Protein AF-A0A1H9I2N7-F1 (afdb_monomer_lite)

pLDDT: mean 90.85, std 15.6, range [34.69, 98.81]

Sequence (301 aa):
MKKRNSEHEVSGSRAISDMHWWQLPWDSHNVVYQESTREQERREWVTRQEAFKDAGEAYEAALAAAKSDSEKKDLQHAFSEYRTAHRQEDIRRGKRLPGTHVAMHQIMWARWLEVAVEHELLAREAFPELLAKAKSDAILREFRASLVAVTSSAYTVEAFFGDIKYLLPAPTTKPNKRHLMLSSAFKLAFGMSDSEHSRLQHDLAWLFELRDQAAHPYTESEPAQEHPAGFYTGAECCKFNAVTSGRAVDIALAVLKYADPPTSPANRWIERWTQERAAYHRQVVDALREKRLDKPLVLSS

Organism: NCBI:txid65499

Foldseek 3Di:
DDDDDDDDDPPDDDDPPDPPPPDDPPPCPQDFDDDDPVRVVVLVVVVLVVVLVVVVVVLVVQCVVDPDPVSNVVSVVVNVVVVVVSVVVCCVVVVDPPDDDDDDDDQLLLVLLVLLLVLLLQLLVLLVVCLVPVDPVSLVSQLVSLLSNLLSLLVSLVSVCVLCVSVDPDDRGDDPDPLLNSLVSLCLFQVDDPVLSVVLSVLSVLSVVLNCCSVPPDPDFDAWDQALSGDTDGVSSNSRGSVNSVSSSVSSLSSVVCVQPGPDGNDVVSVVVSVVCNCCCVPRSVVSVVVDVVRDRDGDD

Structure (mmCIF, N/CA/C/O backbone):
data_AF-A0A1H9I2N7-F1
#
_entry.id   AF-A0A1H9I2N7-F1
#
loop_
_atom_site.group_PDB
_atom_site.id
_atom_site.type_symbol
_atom_site.label_atom_id
_atom_site.label_alt_id
_atom_site.label_comp_id
_atom_site.label_asym_id
_atom_site.label_entity_id
_atom_site.label_seq_id
_atom_site.pdbx_PDB_ins_code
_atom_site.Cartn_x
_atom_site.Cartn_y
_atom_site.Cartn_z
_atom_site.occupancy
_atom_site.B_iso_or_equiv
_atom_site.auth_seq_id
_atom_site.auth_comp_id
_atom_site.auth_asym_id
_atom_site.auth_atom_id
_atom_site.pdbx_PDB_model_num
ATOM 1 N N . MET A 1 1 ? 90.358 9.096 -23.146 1.00 51.25 1 MET A N 1
ATOM 2 C CA . MET A 1 1 ? 90.238 10.271 -22.251 1.00 51.25 1 MET A CA 1
ATOM 3 C C . MET A 1 1 ? 89.035 11.092 -22.717 1.00 51.25 1 MET A C 1
ATOM 5 O O . MET A 1 1 ? 88.910 11.277 -23.916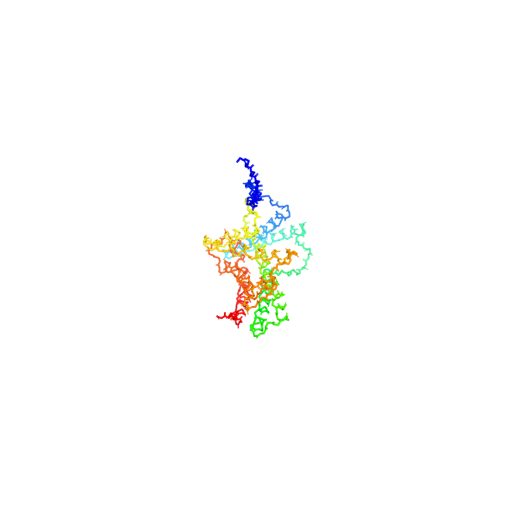 1.00 51.25 1 MET A O 1
ATOM 9 N N . LYS A 1 2 ? 88.186 11.544 -21.779 1.00 49.47 2 LYS A N 1
ATOM 10 C CA . LYS A 1 2 ? 86.904 12.283 -21.924 1.00 49.47 2 LYS A CA 1
ATOM 11 C C . LYS A 1 2 ? 85.630 11.469 -22.225 1.00 49.47 2 LYS A C 1
ATOM 13 O O . LYS A 1 2 ? 85.227 11.261 -23.360 1.00 49.47 2 LYS A O 1
ATOM 18 N N . LYS A 1 3 ? 84.990 11.103 -21.107 1.00 53.56 3 LYS A N 1
ATOM 19 C CA . LYS A 1 3 ? 83.567 10.798 -20.906 1.00 53.56 3 LYS A CA 1
ATOM 20 C C . LYS A 1 3 ? 82.675 11.970 -21.355 1.00 53.56 3 LYS A C 1
ATOM 22 O O . LYS A 1 3 ? 83.011 13.115 -21.053 1.00 53.56 3 LYS A O 1
ATOM 27 N N . ARG A 1 4 ? 81.503 11.673 -21.926 1.00 51.34 4 ARG A N 1
ATOM 28 C CA . ARG A 1 4 ? 80.272 12.464 -21.751 1.00 51.34 4 ARG A CA 1
ATOM 29 C C . ARG A 1 4 ? 79.084 11.513 -21.629 1.00 51.34 4 ARG A C 1
ATOM 31 O O . ARG A 1 4 ? 78.678 10.901 -22.608 1.00 51.34 4 ARG A O 1
ATOM 38 N N . ASN A 1 5 ? 78.592 11.407 -20.399 1.00 47.66 5 ASN A N 1
ATOM 39 C CA . ASN A 1 5 ? 77.237 10.989 -20.077 1.00 47.66 5 ASN A CA 1
ATOM 40 C C . ASN A 1 5 ? 76.307 12.160 -20.412 1.00 47.66 5 ASN A C 1
ATOM 42 O O . ASN A 1 5 ? 76.614 13.294 -20.043 1.00 47.66 5 ASN A O 1
ATOM 46 N N . SER A 1 6 ? 75.182 11.888 -21.061 1.00 51.69 6 SER A N 1
ATOM 47 C CA . SER A 1 6 ? 74.009 12.756 -20.998 1.00 51.69 6 SER A CA 1
ATOM 48 C C . SER A 1 6 ? 72.825 11.890 -20.605 1.00 51.69 6 SER A C 1
ATOM 50 O O . SER A 1 6 ? 72.394 11.017 -21.356 1.00 51.69 6 SER A O 1
ATOM 52 N N . GLU A 1 7 ? 72.392 12.120 -19.376 1.00 45.12 7 GLU A N 1
ATOM 53 C CA . GLU A 1 7 ? 71.233 11.548 -18.718 1.00 45.12 7 GLU A CA 1
ATOM 54 C C . GLU A 1 7 ? 69.953 11.968 -19.459 1.00 45.12 7 GLU A C 1
ATOM 56 O O . GLU A 1 7 ? 69.742 13.141 -19.775 1.00 45.12 7 GLU A O 1
ATOM 61 N N . HIS A 1 8 ? 69.087 11.000 -19.743 1.00 46.00 8 HIS A N 1
ATOM 62 C CA . HIS A 1 8 ? 67.669 11.244 -19.970 1.00 46.00 8 HIS A CA 1
ATOM 63 C C . HIS A 1 8 ? 66.919 10.569 -18.830 1.00 46.00 8 HIS A C 1
ATOM 65 O O . HIS A 1 8 ? 66.650 9.369 -18.854 1.00 46.00 8 HIS A O 1
ATOM 71 N N . GLU A 1 9 ? 66.647 11.367 -17.799 1.00 45.12 9 GLU A N 1
ATOM 72 C CA . GLU A 1 9 ? 65.659 11.065 -16.775 1.00 45.12 9 GLU A CA 1
ATOM 73 C C . GLU A 1 9 ? 64.281 10.985 -17.435 1.00 45.12 9 GLU A C 1
ATOM 75 O O . GLU A 1 9 ? 63.724 11.975 -17.915 1.00 45.12 9 GLU A O 1
ATOM 80 N N . VAL A 1 10 ? 63.724 9.778 -17.458 1.00 46.84 10 VAL A N 1
ATOM 81 C CA . VAL A 1 10 ? 62.307 9.556 -17.724 1.00 46.84 10 VAL A CA 1
ATOM 82 C C . VAL A 1 10 ? 61.553 9.996 -16.472 1.00 46.84 10 VAL A C 1
ATOM 84 O O . VAL A 1 10 ? 61.528 9.299 -15.460 1.00 46.84 10 VAL A O 1
ATOM 87 N N . SER A 1 11 ? 60.991 11.202 -16.552 1.00 46.56 11 SER A N 1
ATOM 88 C CA . SER A 1 11 ? 60.075 11.781 -15.571 1.00 46.56 11 SER A CA 1
ATOM 89 C C . SER A 1 11 ? 58.950 10.801 -15.239 1.00 46.56 11 SER A C 1
ATOM 91 O O . SER A 1 11 ? 58.305 10.230 -16.121 1.00 46.56 11 SER A O 1
ATOM 93 N N . GLY A 1 12 ? 58.763 10.591 -13.938 1.00 41.62 12 GLY A N 1
ATOM 94 C CA . GLY A 1 12 ? 57.910 9.566 -13.372 1.00 41.62 12 GLY A CA 1
ATOM 95 C C . GLY A 1 12 ? 56.431 9.766 -13.683 1.00 41.62 12 GLY A C 1
ATOM 96 O O . GLY A 1 12 ? 55.844 10.816 -13.426 1.00 41.62 12 GLY A O 1
ATOM 97 N N . SER A 1 13 ? 55.821 8.680 -14.149 1.00 48.00 13 SER A N 1
ATOM 98 C CA . SER A 1 13 ? 54.387 8.435 -14.064 1.00 48.00 13 SER A CA 1
ATOM 99 C C . SER A 1 13 ? 53.978 8.430 -12.586 1.00 48.00 13 SER A C 1
ATOM 101 O O . SER A 1 13 ? 54.180 7.446 -11.873 1.00 48.00 13 SER A O 1
ATOM 103 N N . ARG A 1 14 ? 53.458 9.559 -12.091 1.00 40.94 14 ARG A N 1
ATOM 104 C CA . ARG A 1 14 ? 52.728 9.588 -10.821 1.00 40.94 14 ARG A CA 1
ATOM 105 C C . ARG A 1 14 ? 51.353 8.996 -11.076 1.00 40.94 14 ARG A C 1
ATOM 107 O O . ARG A 1 14 ? 50.501 9.624 -11.698 1.00 40.94 14 ARG A O 1
ATOM 114 N N . ALA A 1 15 ? 51.177 7.776 -10.586 1.00 43.09 15 ALA A N 1
ATOM 115 C CA . ALA A 1 15 ? 49.885 7.155 -10.394 1.00 43.09 15 ALA A CA 1
ATOM 116 C C . ALA A 1 15 ? 48.945 8.137 -9.678 1.00 43.09 15 ALA A C 1
ATOM 118 O O . ALA A 1 15 ? 49.208 8.557 -8.552 1.00 43.09 15 ALA A O 1
ATOM 119 N N . ILE A 1 16 ? 47.844 8.486 -10.338 1.00 41.28 16 ILE A N 1
ATOM 120 C CA . ILE A 1 16 ? 46.639 9.007 -9.694 1.00 41.28 16 ILE A CA 1
ATOM 121 C C . ILE A 1 16 ? 45.934 7.776 -9.106 1.00 41.28 16 ILE A C 1
ATOM 123 O O . ILE A 1 16 ? 44.951 7.277 -9.641 1.00 41.28 16 ILE A O 1
ATOM 127 N N . SER A 1 17 ? 46.535 7.210 -8.063 1.00 48.66 17 SER A N 1
ATOM 128 C CA . SER A 1 17 ? 45.898 6.268 -7.148 1.00 48.66 17 SER A CA 1
ATOM 129 C C . SER A 1 17 ? 45.767 7.006 -5.827 1.00 48.66 17 SER A C 1
ATOM 131 O O . SER A 1 17 ? 46.698 7.696 -5.421 1.00 48.66 17 SER A O 1
ATOM 133 N N . ASP A 1 18 ? 44.618 6.850 -5.183 1.00 44.44 18 ASP A N 1
ATOM 134 C CA . ASP A 1 18 ? 44.343 7.271 -3.804 1.00 44.44 18 ASP A CA 1
ATOM 135 C C . ASP A 1 18 ? 43.802 8.700 -3.648 1.00 44.44 18 ASP A C 1
ATOM 137 O O . ASP A 1 18 ? 44.277 9.519 -2.866 1.00 44.44 18 ASP A O 1
ATOM 141 N N . MET A 1 19 ? 42.696 8.974 -4.341 1.00 34.69 19 MET A N 1
ATOM 142 C CA . MET A 1 19 ? 41.728 9.997 -3.931 1.00 34.69 19 MET A CA 1
ATOM 143 C C . MET A 1 19 ? 40.538 9.314 -3.229 1.00 34.69 19 MET A C 1
ATOM 145 O O . MET A 1 19 ? 39.440 9.199 -3.769 1.00 34.69 19 MET A O 1
ATOM 149 N N . HIS A 1 20 ? 40.774 8.840 -1.999 1.00 40.06 20 HIS A N 1
ATOM 150 C CA . HIS A 1 20 ? 39.755 8.371 -1.048 1.00 40.06 20 HIS A CA 1
ATOM 151 C C . HIS A 1 20 ? 38.899 9.562 -0.547 1.00 40.06 20 HIS A C 1
ATOM 153 O O . HIS A 1 20 ? 39.077 10.043 0.566 1.00 40.06 20 HIS A O 1
ATOM 159 N N . TRP A 1 21 ? 37.961 10.065 -1.358 1.00 37.72 21 TRP A N 1
ATOM 160 C CA . TRP A 1 21 ? 37.087 11.202 -0.992 1.00 37.72 21 TRP A CA 1
ATOM 161 C C . TRP A 1 21 ? 35.717 10.832 -0.390 1.00 37.72 21 TRP A C 1
ATOM 163 O O . TRP A 1 21 ? 34.849 11.692 -0.300 1.00 37.72 21 TRP A O 1
ATOM 173 N N . TRP A 1 22 ? 35.494 9.598 0.081 1.00 37.38 22 TRP A N 1
ATOM 174 C CA . TRP A 1 22 ? 34.163 9.189 0.584 1.00 37.38 22 TRP A CA 1
ATOM 175 C C . TRP A 1 22 ? 34.140 8.442 1.924 1.00 37.38 22 TRP A C 1
ATOM 177 O O . TRP A 1 22 ? 33.232 7.658 2.182 1.00 37.38 22 TRP A O 1
ATOM 187 N N . GLN A 1 23 ? 35.084 8.712 2.825 1.00 38.59 23 GLN A N 1
ATOM 188 C CA . GLN A 1 23 ? 34.953 8.314 4.233 1.00 38.59 23 GLN A CA 1
ATOM 189 C C . GLN A 1 23 ? 34.956 9.551 5.129 1.00 38.59 23 GLN A C 1
ATOM 191 O O . GLN A 1 23 ? 35.871 9.779 5.913 1.00 38.59 23 GLN A O 1
ATOM 196 N N . LEU A 1 24 ? 33.901 10.362 5.015 1.00 38.12 24 LEU A N 1
ATOM 197 C CA . LEU A 1 24 ? 33.513 11.185 6.156 1.00 38.12 24 LEU A CA 1
ATOM 198 C C . LEU A 1 24 ? 33.068 10.222 7.270 1.00 38.12 24 LEU A C 1
ATOM 200 O O . LEU A 1 24 ? 32.256 9.331 6.991 1.00 38.12 24 LEU A O 1
ATOM 204 N N . PRO A 1 25 ? 33.588 10.352 8.502 1.00 42.19 25 PRO A N 1
ATOM 205 C CA . PRO A 1 25 ? 33.069 9.608 9.635 1.00 42.19 25 PRO A CA 1
ATOM 206 C C . PRO A 1 25 ? 31.636 10.088 9.855 1.00 42.19 25 PRO A C 1
ATOM 208 O O . PRO A 1 25 ? 31.390 11.187 10.348 1.00 42.19 25 PRO A O 1
ATOM 211 N N . TRP A 1 26 ? 30.672 9.284 9.415 1.00 45.47 26 TRP A N 1
ATOM 212 C CA . TRP A 1 26 ? 29.285 9.442 9.816 1.00 45.47 26 TRP A CA 1
ATOM 213 C C . TRP A 1 26 ? 29.214 9.011 11.276 1.00 45.47 26 TRP A C 1
ATOM 215 O O . TRP A 1 26 ? 28.864 7.869 11.565 1.00 45.47 26 TRP A O 1
ATOM 225 N N . ASP A 1 27 ? 29.604 9.901 12.190 1.00 49.03 27 ASP A N 1
ATOM 226 C CA . ASP A 1 27 ? 29.299 9.746 13.605 1.00 49.03 27 ASP A CA 1
ATOM 227 C C . ASP A 1 27 ? 27.783 9.594 13.709 1.00 49.03 27 ASP A C 1
ATOM 229 O O . ASP A 1 27 ? 27.009 10.542 13.548 1.00 49.03 27 ASP A O 1
ATOM 233 N N . SER A 1 28 ? 27.342 8.352 13.899 1.00 55.50 28 SER A N 1
ATOM 234 C CA . SER A 1 28 ? 25.947 7.987 14.075 1.00 55.50 28 SER A CA 1
ATOM 235 C C . SER A 1 28 ? 25.515 8.413 15.472 1.00 55.50 28 SER A C 1
ATOM 237 O O . SER A 1 28 ? 25.262 7.588 16.350 1.00 55.50 28 SER A O 1
ATOM 239 N N . HIS A 1 29 ? 25.470 9.720 15.711 1.00 60.25 29 HIS A N 1
ATOM 240 C CA . HIS A 1 29 ? 24.741 10.257 16.839 1.00 60.25 29 HIS A CA 1
ATOM 241 C C . HIS A 1 29 ? 23.288 9.826 16.658 1.00 60.25 29 HIS A C 1
ATOM 243 O O . HIS A 1 29 ? 22.634 10.196 15.682 1.00 60.25 29 HIS A O 1
ATOM 249 N N . ASN A 1 30 ? 22.805 8.981 17.570 1.00 61.81 30 ASN A N 1
ATOM 250 C CA . ASN A 1 30 ? 21.404 8.594 17.657 1.00 61.81 30 ASN A CA 1
ATOM 251 C C . ASN A 1 30 ? 20.581 9.853 17.944 1.00 61.81 30 ASN A C 1
ATOM 253 O O . ASN A 1 30 ? 20.324 10.195 19.097 1.00 61.81 30 ASN A O 1
ATOM 257 N N . VAL A 1 31 ? 20.204 10.576 16.892 1.00 73.94 31 VAL A N 1
ATOM 258 C CA . VAL A 1 31 ? 19.287 11.703 16.999 1.00 73.94 31 VAL A CA 1
ATOM 259 C C . VAL A 1 31 ? 17.938 11.119 17.395 1.00 73.94 31 VAL A C 1
ATOM 261 O O . VAL A 1 31 ? 17.328 10.366 16.631 1.00 73.94 31 VAL A O 1
ATOM 264 N N . VAL A 1 32 ? 17.494 11.441 18.611 1.00 81.62 32 VAL A N 1
ATOM 265 C CA . VAL A 1 32 ? 16.151 11.104 19.089 1.00 81.62 32 VAL A CA 1
ATOM 266 C C . VAL A 1 32 ? 15.155 11.662 18.082 1.00 81.62 32 VAL A C 1
ATOM 268 O O . VAL A 1 32 ? 15.154 12.861 17.793 1.00 81.62 32 VAL A O 1
ATOM 271 N N . TYR A 1 33 ? 14.336 10.787 17.500 1.00 86.62 33 TYR A N 1
ATOM 272 C CA . TYR A 1 33 ? 13.368 11.227 16.511 1.00 86.62 33 TYR A CA 1
ATOM 273 C C . TYR A 1 33 ? 12.241 11.998 17.195 1.00 86.62 33 TYR A C 1
ATOM 275 O O . TYR A 1 33 ? 11.505 11.448 18.011 1.00 86.62 33 TYR A O 1
ATOM 283 N N . GLN A 1 34 ? 12.088 13.269 16.829 1.00 90.31 34 GLN A N 1
ATOM 284 C CA . GLN A 1 34 ? 10.947 14.080 17.228 1.00 90.31 34 GLN A CA 1
ATOM 285 C C . GLN A 1 34 ? 10.000 14.235 16.034 1.00 90.31 34 GLN A C 1
ATOM 287 O O . GLN A 1 34 ? 10.364 14.795 14.995 1.00 90.31 34 GLN A O 1
ATOM 292 N N . GLU A 1 35 ? 8.775 13.721 16.165 1.00 92.38 35 GLU A N 1
ATOM 293 C CA . GLU A 1 35 ? 7.723 13.934 15.169 1.00 92.38 35 GLU A CA 1
ATOM 294 C C . GLU A 1 35 ? 7.425 15.432 15.036 1.00 92.38 35 GLU A C 1
ATOM 296 O O . GLU A 1 35 ? 7.341 16.147 16.034 1.00 92.38 35 GLU A O 1
ATOM 301 N N . SER A 1 36 ? 7.230 15.916 13.806 1.00 94.56 36 SER A N 1
ATOM 302 C CA . SER A 1 36 ? 6.745 17.286 13.592 1.00 94.56 36 SER A CA 1
ATOM 303 C C . SER A 1 36 ? 5.353 17.470 14.209 1.00 94.56 36 SER A C 1
ATOM 305 O O . SER A 1 36 ? 4.586 16.508 14.253 1.00 94.56 36 SER A O 1
ATOM 307 N N . THR A 1 37 ? 4.972 18.698 14.572 1.00 96.12 37 THR A N 1
ATOM 308 C CA . THR A 1 37 ? 3.633 19.019 15.111 1.00 96.12 37 THR A CA 1
ATOM 309 C C . THR A 1 37 ? 2.505 18.433 14.258 1.00 96.12 37 THR A C 1
ATOM 311 O O . THR A 1 37 ? 1.594 17.798 14.773 1.00 96.12 37 THR A O 1
ATOM 314 N N . ARG A 1 38 ? 2.612 18.533 12.927 1.00 95.50 38 ARG A N 1
ATOM 315 C CA . ARG A 1 38 ? 1.624 17.970 11.994 1.00 95.50 38 ARG A CA 1
ATOM 316 C C . ARG A 1 38 ? 1.514 16.443 12.075 1.00 95.50 38 ARG A C 1
ATOM 318 O O . ARG A 1 38 ? 0.437 15.891 11.872 1.00 95.50 38 ARG A O 1
ATOM 325 N N . GLU A 1 39 ? 2.625 15.748 12.300 1.00 95.19 39 GLU A N 1
ATOM 326 C CA . GLU A 1 39 ? 2.640 14.286 12.438 1.00 95.19 39 GLU A CA 1
ATOM 327 C C . GLU A 1 39 ? 2.066 13.858 13.794 1.00 95.19 39 GLU A C 1
ATOM 329 O O . GLU A 1 39 ? 1.269 12.922 13.828 1.00 95.19 39 GLU A O 1
ATOM 334 N N . GLN A 1 40 ? 2.365 14.603 14.864 1.00 95.88 40 GLN A N 1
ATOM 335 C CA . GLN A 1 40 ? 1.765 14.405 16.188 1.00 95.88 40 GLN A CA 1
ATOM 336 C C . GLN A 1 40 ? 0.241 14.582 16.133 1.00 95.88 40 GLN A C 1
ATOM 338 O O . GLN A 1 40 ? -0.497 13.687 16.533 1.00 95.88 40 GLN A O 1
ATOM 343 N N . GLU A 1 41 ? -0.251 15.666 15.523 1.00 95.69 41 GLU A N 1
ATOM 344 C CA . GLU A 1 41 ? -1.690 15.907 15.342 1.00 95.69 41 GLU A CA 1
ATOM 345 C C . GLU A 1 41 ? -2.390 14.790 14.553 1.00 95.69 41 GLU A C 1
ATOM 347 O O . GLU A 1 41 ? -3.535 14.428 14.839 1.00 95.69 41 GLU A O 1
ATOM 352 N N . ARG A 1 42 ? -1.727 14.243 13.525 1.00 96.25 42 ARG A N 1
ATOM 353 C CA . ARG A 1 42 ? -2.263 13.120 12.741 1.00 96.25 42 ARG A CA 1
ATOM 354 C C . ARG A 1 42 ? -2.311 11.837 13.561 1.00 96.25 42 ARG A C 1
ATOM 356 O O . ARG A 1 42 ? -3.307 11.124 13.483 1.00 96.25 42 ARG A O 1
ATOM 363 N N . ARG A 1 43 ? -1.276 11.562 14.354 1.00 96.75 43 ARG A N 1
ATOM 364 C CA . ARG A 1 43 ? -1.237 10.422 15.271 1.00 96.75 43 ARG A CA 1
ATOM 365 C C . ARG A 1 43 ? -2.332 10.523 16.322 1.00 96.75 43 ARG A C 1
ATOM 367 O O . ARG A 1 43 ? -3.097 9.583 16.474 1.00 96.75 43 ARG A O 1
ATOM 374 N N . GLU A 1 44 ? -2.457 11.667 16.988 1.00 96.75 44 GLU A N 1
ATOM 375 C CA . GLU A 1 44 ? -3.530 11.923 17.953 1.00 96.75 44 GLU A CA 1
ATOM 376 C C . GLU A 1 44 ? -4.911 11.711 17.334 1.00 96.75 44 GLU A C 1
ATOM 378 O O . GLU A 1 44 ? -5.791 11.110 17.951 1.00 96.75 44 GLU A O 1
ATOM 383 N N . TRP A 1 45 ? -5.099 12.182 16.099 1.00 96.69 45 TRP A N 1
ATOM 384 C CA . TRP A 1 45 ? -6.336 11.974 15.362 1.00 96.69 45 TRP A CA 1
ATOM 385 C C . TRP A 1 45 ? -6.622 10.490 15.112 1.00 96.69 45 TRP A C 1
ATOM 387 O O . TRP A 1 45 ? -7.723 10.036 15.415 1.00 96.69 45 TRP A O 1
ATOM 397 N N . VAL A 1 46 ? -5.651 9.734 14.597 1.00 96.94 46 VAL A N 1
ATOM 398 C CA . VAL A 1 46 ? -5.813 8.295 14.335 1.00 96.94 46 VAL A CA 1
ATOM 399 C C . VAL A 1 46 ? -6.060 7.528 15.633 1.00 96.94 46 VAL A C 1
ATOM 401 O O . VAL A 1 46 ? -7.032 6.786 15.710 1.00 96.94 46 VAL A O 1
ATOM 404 N N . THR A 1 47 ? -5.272 7.779 16.681 1.00 96.81 47 THR A N 1
ATOM 405 C CA . THR A 1 47 ? -5.462 7.191 18.016 1.00 96.81 47 THR A CA 1
ATOM 406 C C . THR A 1 47 ? -6.875 7.425 18.539 1.00 96.81 47 THR A C 1
ATOM 408 O O . THR A 1 47 ? -7.509 6.509 19.054 1.00 96.81 47 THR A O 1
ATOM 411 N N . ARG A 1 48 ? -7.399 8.646 18.390 1.00 97.06 48 ARG A N 1
ATOM 412 C CA . ARG A 1 48 ? -8.764 8.983 18.799 1.00 97.06 48 ARG A CA 1
ATOM 413 C C . ARG A 1 48 ? -9.813 8.202 18.001 1.00 97.06 48 ARG A C 1
ATOM 415 O O . ARG A 1 48 ? -10.762 7.710 18.602 1.00 97.06 48 ARG A O 1
ATOM 422 N N . GLN A 1 49 ? -9.653 8.086 16.681 1.00 97.25 49 GLN A N 1
ATOM 423 C CA . GLN A 1 49 ? -10.579 7.318 15.839 1.00 97.25 49 GLN A CA 1
ATOM 424 C C . GLN A 1 49 ? -10.563 5.831 16.192 1.00 97.25 49 GLN A C 1
ATOM 426 O O . GLN A 1 49 ? -11.621 5.224 16.328 1.00 97.25 49 GLN A O 1
ATOM 431 N N . GLU A 1 50 ? -9.383 5.251 16.397 1.00 97.38 50 GLU A N 1
ATOM 432 C CA . GLU A 1 50 ? -9.271 3.847 16.782 1.00 97.38 50 GLU A CA 1
ATOM 433 C C . GLU A 1 50 ? -9.824 3.601 18.191 1.00 97.38 50 GLU A C 1
ATOM 435 O O . GLU A 1 50 ? -10.571 2.646 18.380 1.00 97.38 50 GLU A O 1
ATOM 440 N N . ALA A 1 51 ? -9.597 4.511 19.146 1.00 96.75 51 ALA A N 1
ATOM 441 C CA . ALA A 1 51 ? -10.223 4.448 20.469 1.00 96.75 51 ALA A CA 1
ATOM 442 C C . ALA A 1 51 ? -11.760 4.536 20.404 1.00 96.75 51 ALA A C 1
ATOM 444 O O . ALA A 1 51 ? -12.457 3.878 21.176 1.00 96.75 51 ALA A O 1
ATOM 445 N N . PHE A 1 52 ? -12.305 5.323 19.473 1.00 97.81 52 PHE A N 1
ATOM 446 C CA . PHE A 1 52 ? -13.746 5.388 19.238 1.00 97.81 52 PHE A CA 1
ATOM 447 C C . PHE A 1 52 ? -14.298 4.070 18.672 1.00 97.81 52 PHE A C 1
ATOM 449 O O . PHE A 1 52 ? -15.350 3.612 19.120 1.00 97.81 52 PHE A O 1
ATOM 456 N N . LYS A 1 53 ? -13.583 3.428 17.737 1.00 97.56 53 LYS A N 1
ATOM 457 C CA . LYS A 1 53 ? -13.933 2.085 17.238 1.00 97.56 53 LYS A CA 1
ATOM 458 C C . LYS A 1 53 ? -13.872 1.040 18.353 1.00 97.56 53 LYS A C 1
ATOM 460 O O . LYS A 1 53 ? -14.815 0.274 18.513 1.00 97.56 53 LYS A O 1
ATOM 465 N N . ASP A 1 54 ? -12.822 1.084 19.173 1.00 97.31 54 ASP A N 1
ATOM 466 C CA . ASP A 1 54 ? -12.652 0.210 20.337 1.00 97.31 54 ASP A CA 1
ATOM 467 C C . ASP A 1 54 ? -13.846 0.318 21.307 1.00 97.31 54 ASP A C 1
ATOM 469 O O . ASP A 1 54 ? -14.352 -0.687 21.806 1.00 97.31 54 ASP A O 1
ATOM 473 N N . ALA A 1 55 ? -14.331 1.539 21.557 1.00 97.81 55 ALA A N 1
ATOM 474 C CA . ALA A 1 55 ? -15.519 1.773 22.377 1.00 97.81 55 ALA A CA 1
ATOM 475 C C . ALA A 1 55 ? -16.805 1.229 21.726 1.00 97.81 55 ALA A C 1
ATOM 477 O O . ALA A 1 55 ? -17.691 0.757 22.436 1.00 97.81 55 ALA A O 1
ATOM 478 N N . GLY A 1 56 ? -16.906 1.278 20.394 1.00 97.62 56 GLY A N 1
ATOM 479 C CA . GLY A 1 56 ? -18.012 0.686 19.640 1.00 97.62 56 GLY A CA 1
ATOM 480 C C . GLY A 1 56 ? -18.066 -0.834 19.764 1.00 97.62 56 GLY A C 1
ATOM 481 O O . GLY A 1 56 ? -19.114 -1.376 20.101 1.00 97.62 56 GLY A O 1
ATOM 482 N N . GLU A 1 57 ? -16.933 -1.510 19.591 1.00 96.62 57 GLU A N 1
ATOM 483 C CA . GLU A 1 57 ? -16.830 -2.965 19.766 1.00 96.62 57 GLU A CA 1
ATOM 484 C C . GLU A 1 57 ? -17.156 -3.389 21.205 1.00 96.62 57 GLU A C 1
ATOM 486 O O . GLU A 1 57 ? -17.896 -4.347 21.429 1.00 96.62 57 GLU A O 1
ATOM 491 N N . ALA A 1 58 ? -16.662 -2.642 22.199 1.00 97.31 58 ALA A N 1
ATOM 492 C CA . ALA A 1 58 ? -16.987 -2.887 23.603 1.00 97.31 58 ALA A CA 1
ATOM 493 C C . ALA A 1 58 ? -18.488 -2.712 23.887 1.00 97.31 58 ALA A C 1
ATOM 495 O O . ALA A 1 58 ? -19.078 -3.508 24.620 1.00 97.31 58 ALA A O 1
ATOM 496 N N . TYR A 1 59 ? -19.115 -1.696 23.287 1.00 98.19 59 TYR A N 1
ATOM 497 C CA . TYR A 1 59 ? -20.558 -1.488 23.361 1.00 98.19 59 TYR A CA 1
ATOM 498 C C . TYR A 1 59 ? -21.337 -2.649 22.725 1.00 98.19 59 TYR A C 1
ATOM 500 O O . TYR A 1 59 ? -22.281 -3.142 23.338 1.00 98.19 59 TYR A O 1
ATOM 508 N N . GLU A 1 60 ? -20.943 -3.121 21.541 1.00 98.19 60 GLU A N 1
ATOM 509 C CA . GLU A 1 60 ? -21.596 -4.253 20.870 1.00 98.19 60 GLU A CA 1
ATOM 510 C C . GLU A 1 60 ? -21.494 -5.541 21.695 1.00 98.19 60 GLU A C 1
ATOM 512 O O . GLU A 1 60 ? -22.494 -6.239 21.882 1.00 98.19 60 GLU A O 1
ATOM 517 N N . ALA A 1 61 ? -20.318 -5.815 22.265 1.00 97.88 61 ALA A N 1
ATOM 518 C CA . ALA A 1 61 ? -20.112 -6.950 23.158 1.00 97.88 61 ALA A CA 1
ATOM 519 C C . ALA A 1 61 ? -20.979 -6.851 24.427 1.00 97.88 61 ALA A C 1
ATOM 521 O O . ALA A 1 61 ? -21.623 -7.827 24.817 1.00 97.88 61 ALA A O 1
ATOM 522 N N . ALA A 1 62 ? -21.048 -5.669 25.051 1.00 98.12 62 ALA A N 1
ATOM 523 C CA . ALA A 1 62 ? -21.894 -5.433 26.219 1.00 98.12 62 ALA A CA 1
ATOM 524 C C . ALA A 1 62 ? -23.386 -5.585 25.886 1.00 98.12 62 ALA A C 1
ATOM 526 O O . ALA A 1 62 ? -24.130 -6.213 26.637 1.00 98.12 62 ALA A O 1
ATOM 527 N N . LEU A 1 63 ? -23.824 -5.072 24.733 1.00 98.31 63 LEU A N 1
ATOM 528 C CA . LEU A 1 63 ? -25.208 -5.175 24.275 1.00 98.31 63 LEU A CA 1
ATOM 529 C C . LEU A 1 63 ? -25.617 -6.633 24.018 1.00 98.31 63 LEU A C 1
ATOM 531 O O . LEU A 1 63 ? -26.744 -7.017 24.334 1.00 98.31 63 LEU A O 1
ATOM 535 N N . ALA A 1 64 ? -24.706 -7.443 23.470 1.00 98.25 64 ALA A N 1
ATOM 536 C CA . ALA A 1 64 ? -24.911 -8.875 23.274 1.00 98.25 64 ALA A CA 1
ATOM 537 C C . ALA A 1 64 ? -24.972 -9.651 24.603 1.00 98.25 64 ALA A C 1
ATOM 539 O O . ALA A 1 64 ? -25.715 -10.626 24.707 1.00 98.25 64 ALA A O 1
ATOM 540 N N . ALA A 1 65 ? -24.224 -9.212 25.621 1.00 98.19 65 ALA A N 1
ATOM 541 C CA . ALA A 1 65 ? -24.200 -9.823 26.951 1.00 98.19 65 ALA A CA 1
ATOM 542 C C . ALA A 1 65 ? -25.359 -9.382 27.871 1.00 98.19 65 ALA A C 1
ATOM 544 O O . ALA A 1 65 ? -25.619 -10.042 28.882 1.00 98.19 65 ALA A O 1
ATOM 545 N N . ALA A 1 66 ? -26.047 -8.287 27.536 1.00 98.31 66 ALA A N 1
ATOM 546 C CA . ALA A 1 66 ? -27.104 -7.702 28.354 1.00 98.31 66 ALA A CA 1
ATOM 547 C C . ALA A 1 66 ? -28.302 -8.650 28.530 1.00 98.31 66 ALA A C 1
ATOM 549 O O . ALA A 1 66 ? -28.864 -9.179 27.564 1.00 98.31 66 ALA A O 1
ATOM 550 N N . LYS A 1 67 ? -28.737 -8.824 29.781 1.00 98.38 67 LYS A N 1
ATOM 551 C CA . LYS A 1 67 ? -29.769 -9.801 30.176 1.00 98.38 67 LYS A CA 1
ATOM 552 C C . LYS A 1 67 ? -31.174 -9.212 30.236 1.00 98.38 67 LYS A C 1
ATOM 554 O O . LYS A 1 67 ? -32.139 -9.959 30.383 1.00 98.38 67 LYS A O 1
ATOM 559 N N . SER A 1 68 ? -31.298 -7.890 30.155 1.00 98.31 68 SER A N 1
ATOM 560 C CA . SER A 1 68 ? -32.579 -7.194 30.272 1.00 98.31 68 SER A CA 1
ATOM 561 C C . SER A 1 68 ? -32.721 -6.061 29.262 1.00 98.31 68 SER A C 1
ATOM 563 O O . SER A 1 68 ? -31.737 -5.481 28.802 1.00 98.31 68 SER A O 1
ATOM 565 N N . ASP A 1 69 ? -33.965 -5.703 28.950 1.00 98.25 69 ASP A N 1
ATOM 566 C CA . ASP A 1 69 ? -34.254 -4.566 28.074 1.00 98.25 69 ASP A CA 1
ATOM 567 C C . ASP A 1 69 ? -33.876 -3.224 28.711 1.00 98.25 69 ASP A C 1
ATOM 569 O O . ASP A 1 69 ? -33.527 -2.290 27.993 1.00 98.25 69 ASP A O 1
ATOM 573 N N . SER A 1 70 ? -33.925 -3.120 30.045 1.00 98.19 70 SER A N 1
ATOM 574 C CA . SER A 1 70 ? -33.468 -1.920 30.758 1.00 98.19 70 SER A CA 1
ATOM 575 C C . SER A 1 70 ? -31.972 -1.712 30.548 1.00 98.19 70 SER A C 1
ATOM 577 O O . SER A 1 70 ? -31.564 -0.657 30.083 1.00 98.19 70 SER A O 1
ATOM 579 N N . GLU A 1 71 ? -31.170 -2.754 30.776 1.00 98.12 71 GLU A N 1
ATOM 580 C CA . GLU A 1 71 ? -29.717 -2.713 30.577 1.00 98.12 71 GLU A CA 1
ATOM 581 C C . GLU A 1 71 ? -29.350 -2.363 29.127 1.00 98.12 71 GLU A C 1
ATOM 583 O O . GLU A 1 71 ? -28.480 -1.530 28.882 1.00 98.12 71 GLU A O 1
ATOM 588 N N . LYS A 1 72 ? -30.065 -2.930 28.144 1.00 98.31 72 LYS A N 1
ATOM 589 C CA . LYS A 1 72 ? -29.877 -2.576 26.728 1.00 98.31 72 LYS A CA 1
ATOM 590 C C . LYS A 1 72 ? -30.181 -1.103 26.450 1.00 98.31 72 LYS A C 1
ATOM 592 O O . LYS A 1 72 ? -29.430 -0.470 25.711 1.00 98.31 72 LYS A O 1
ATOM 597 N N . LYS A 1 73 ? -31.260 -0.554 27.022 1.00 98.31 73 LYS A N 1
ATOM 598 C CA . LYS A 1 73 ? -31.609 0.872 26.887 1.00 98.31 73 LYS A CA 1
ATOM 599 C C . LYS A 1 73 ? -30.546 1.772 27.511 1.00 98.31 73 LYS A C 1
ATOM 601 O O . LYS A 1 73 ? -30.175 2.767 26.893 1.00 98.31 73 LYS A O 1
ATOM 606 N N . ASP A 1 74 ? -30.023 1.396 28.674 1.00 98.31 74 ASP A N 1
ATOM 607 C CA . ASP A 1 74 ? -28.983 2.156 29.369 1.00 98.31 74 ASP A CA 1
ATOM 608 C C . ASP A 1 74 ? -27.676 2.173 28.559 1.00 98.31 74 ASP A C 1
ATOM 610 O O . ASP A 1 74 ? -27.100 3.238 28.327 1.00 98.31 74 ASP A O 1
ATOM 614 N N . LEU A 1 75 ? -27.256 1.017 28.027 1.00 98.06 75 LEU A N 1
ATOM 615 C CA . LEU A 1 75 ? -26.100 0.910 27.127 1.00 98.06 75 LEU A CA 1
ATOM 616 C C . LEU A 1 75 ? -26.286 1.751 25.856 1.00 98.06 75 LEU A C 1
ATOM 618 O O . LEU A 1 75 ? -25.372 2.468 25.443 1.00 98.06 75 LEU A O 1
ATOM 622 N N . GLN A 1 76 ? -27.470 1.688 25.238 1.00 98.44 76 GLN A N 1
ATOM 623 C CA . GLN A 1 76 ? -27.802 2.482 24.052 1.00 98.44 76 GLN A CA 1
ATOM 624 C C . GLN A 1 76 ? -27.741 3.984 24.336 1.00 98.44 76 GLN A C 1
ATOM 626 O O . GLN A 1 76 ? -27.185 4.735 23.530 1.00 98.44 76 GLN A O 1
ATOM 631 N N . HIS A 1 77 ? -28.290 4.425 25.470 1.00 98.31 77 HIS A N 1
ATOM 632 C CA . HIS A 1 77 ? -28.256 5.820 25.892 1.00 98.31 77 HIS A CA 1
ATOM 633 C C . HIS A 1 77 ? -26.814 6.294 26.098 1.00 98.31 77 HIS A C 1
ATOM 635 O O . HIS A 1 77 ? -26.384 7.241 25.437 1.00 98.31 77 HIS A O 1
ATOM 641 N N . ALA A 1 78 ? -26.040 5.575 26.917 1.00 98.25 78 ALA A N 1
ATOM 642 C CA . ALA A 1 78 ? -24.652 5.911 27.224 1.00 98.25 78 ALA A CA 1
ATOM 643 C C . ALA A 1 78 ? -23.776 5.977 25.961 1.00 98.25 78 ALA A C 1
ATOM 645 O O . ALA A 1 78 ? -23.021 6.932 25.757 1.00 98.25 78 ALA A O 1
ATOM 646 N N . PHE A 1 79 ? -23.907 5.004 25.053 1.00 98.25 79 PHE A N 1
ATOM 647 C CA . PHE A 1 79 ? -23.146 5.027 23.806 1.00 98.25 79 PHE A CA 1
ATOM 648 C C . PHE A 1 79 ? -23.616 6.144 22.861 1.00 98.25 79 PHE A C 1
ATOM 650 O O . PHE A 1 79 ? -22.804 6.760 22.168 1.00 98.25 79 PHE A O 1
ATOM 657 N N . SER A 1 80 ? -24.910 6.474 22.841 1.00 98.25 80 SER A N 1
ATOM 658 C CA . SER A 1 80 ? -25.427 7.609 22.067 1.00 98.25 80 SER A CA 1
ATOM 659 C C . SER A 1 80 ? -24.855 8.951 22.539 1.00 98.25 80 SER A C 1
ATOM 661 O O . SER A 1 80 ? -24.441 9.769 21.708 1.00 98.25 80 SER A O 1
ATOM 663 N N . GLU A 1 81 ? -24.764 9.161 23.854 1.00 98.00 81 GLU A N 1
ATOM 664 C CA . GLU A 1 81 ? -24.114 10.335 24.447 1.00 98.00 81 GLU A CA 1
ATOM 665 C C . GLU A 1 81 ? -22.630 10.395 24.075 1.00 98.00 81 GLU A C 1
ATOM 667 O O . GLU A 1 81 ? -22.160 11.425 23.581 1.00 98.00 81 GLU A O 1
ATOM 672 N N . TYR A 1 82 ? -21.911 9.273 24.200 1.00 98.00 82 TYR A N 1
ATOM 673 C CA . TYR A 1 82 ? -20.500 9.174 23.822 1.00 98.00 82 TYR A CA 1
ATOM 674 C C . TYR A 1 82 ? -20.262 9.526 22.345 1.00 98.00 82 TYR A C 1
ATOM 676 O O . TYR A 1 82 ? -19.411 10.362 22.030 1.00 98.00 82 TYR A O 1
ATOM 684 N N . ARG A 1 83 ? -21.060 8.970 21.420 1.00 97.88 83 ARG A N 1
ATOM 685 C CA . ARG A 1 83 ? -20.986 9.303 19.984 1.00 97.88 83 ARG A CA 1
ATOM 686 C C . ARG A 1 83 ? -21.274 10.775 19.712 1.00 97.88 83 ARG A C 1
ATOM 688 O O . ARG A 1 83 ? -20.625 11.381 18.856 1.00 97.88 83 ARG A O 1
ATOM 695 N N . THR A 1 84 ? -22.244 11.350 20.420 1.00 96.81 84 THR A N 1
ATOM 696 C CA . THR A 1 84 ? -22.603 12.765 20.279 1.00 96.81 84 THR A CA 1
ATOM 697 C C . THR A 1 84 ? -21.449 13.654 20.729 1.00 96.81 84 THR A C 1
ATOM 699 O O . THR A 1 84 ? -21.022 14.517 19.961 1.00 96.81 84 THR A O 1
ATOM 702 N N . ALA A 1 85 ? -20.879 13.398 21.908 1.00 97.44 85 ALA A N 1
ATOM 703 C CA . ALA A 1 85 ? -19.722 14.126 22.422 1.00 97.44 85 ALA A CA 1
ATOM 704 C C . ALA A 1 85 ? -18.502 13.996 21.493 1.00 97.44 85 ALA A C 1
ATOM 706 O O . ALA A 1 85 ? -17.870 14.999 21.149 1.00 97.44 85 ALA A O 1
ATOM 707 N N . HIS A 1 86 ? -18.217 12.782 21.009 1.00 97.06 86 HIS A N 1
ATOM 708 C CA . HIS A 1 86 ? -17.137 12.534 20.056 1.00 97.06 86 HIS A CA 1
ATOM 709 C C . HIS A 1 86 ? -17.315 13.359 18.771 1.00 97.06 86 HIS A C 1
ATOM 711 O O . HIS A 1 86 ? -16.386 14.041 18.337 1.00 97.06 86 HIS A O 1
ATOM 717 N N . ARG A 1 87 ? -18.528 13.370 18.196 1.00 96.00 87 ARG A N 1
ATOM 718 C CA . ARG A 1 87 ? -18.855 14.158 16.997 1.00 96.00 87 ARG A CA 1
ATOM 719 C C . ARG A 1 87 ? -18.718 15.664 17.225 1.00 96.00 87 ARG A C 1
ATOM 721 O O . ARG A 1 87 ? -18.194 16.344 16.346 1.00 96.00 87 ARG A O 1
ATOM 728 N N . GLN A 1 88 ? -19.205 16.190 18.349 1.00 96.75 88 GLN A N 1
ATOM 729 C CA . GLN A 1 88 ? -19.118 17.627 18.647 1.00 96.75 88 GLN A CA 1
ATOM 730 C C . GLN A 1 88 ? -17.666 18.087 18.761 1.00 96.75 88 GLN A C 1
ATOM 732 O O . GLN A 1 88 ? -17.294 19.134 18.237 1.00 96.75 88 GLN A O 1
ATOM 737 N N . GLU A 1 89 ? -16.820 17.268 19.373 1.00 97.12 89 GLU A N 1
ATOM 738 C CA . GLU A 1 89 ? -15.395 17.553 19.479 1.00 97.12 89 GLU A CA 1
ATOM 739 C C . GLU A 1 89 ? -14.674 17.451 18.120 1.00 97.12 89 GLU A C 1
ATOM 741 O O . GLU A 1 89 ? -13.817 18.282 17.823 1.00 97.12 89 GLU A O 1
ATOM 746 N N . ASP A 1 90 ? -15.060 16.515 17.245 1.00 95.88 90 ASP A N 1
ATOM 747 C CA . ASP A 1 90 ? -14.537 16.458 15.870 1.00 95.88 90 ASP A CA 1
ATOM 748 C C . ASP A 1 90 ? -14.923 17.711 15.059 1.00 95.88 90 ASP A C 1
ATOM 750 O O . ASP A 1 90 ? -14.113 18.215 14.276 1.00 95.88 90 ASP A O 1
ATOM 754 N N . ILE A 1 91 ? -16.134 18.245 15.271 1.00 96.06 91 ILE A N 1
ATOM 755 C CA . ILE A 1 91 ? -16.581 19.522 14.689 1.00 96.06 91 ILE A CA 1
ATOM 756 C C . ILE A 1 91 ? -15.755 20.679 15.256 1.00 96.06 91 ILE A C 1
ATOM 758 O O . ILE A 1 91 ? -15.218 21.479 14.492 1.00 96.06 91 ILE A O 1
ATOM 762 N N . ARG A 1 92 ? -15.581 20.741 16.582 1.00 96.94 92 ARG A N 1
ATOM 763 C CA . ARG A 1 92 ? -14.792 21.785 17.255 1.00 96.94 92 ARG A CA 1
ATOM 764 C C . ARG A 1 92 ? -13.338 21.818 16.771 1.00 96.94 92 ARG A C 1
ATOM 766 O O . ARG A 1 92 ? -12.768 22.894 16.629 1.00 96.94 92 ARG A O 1
ATOM 773 N N . ARG A 1 93 ? -12.741 20.654 16.490 1.00 95.12 93 ARG A N 1
ATOM 774 C CA . ARG A 1 93 ? -11.379 20.520 15.935 1.00 95.12 93 ARG A CA 1
ATOM 775 C C . ARG A 1 93 ? -11.292 20.763 14.422 1.00 95.12 93 ARG A C 1
ATOM 777 O O . ARG A 1 93 ? -10.206 20.633 13.859 1.00 95.12 93 ARG A O 1
ATOM 784 N N . GLY A 1 94 ? -12.409 21.032 13.743 1.00 95.00 94 GLY A N 1
ATOM 785 C CA . GLY A 1 94 ? -12.451 21.189 12.287 1.00 95.00 94 GLY A CA 1
ATOM 786 C C . GLY A 1 94 ? -12.145 19.902 11.512 1.00 95.00 94 GLY A C 1
ATOM 787 O O . GLY A 1 94 ? -11.787 19.960 10.339 1.00 95.00 94 GLY A O 1
ATOM 788 N N . LYS A 1 95 ? -12.255 18.729 12.151 1.00 94.25 95 LYS A N 1
ATOM 789 C CA . LYS A 1 95 ? -12.053 17.419 11.505 1.00 94.25 95 LYS A CA 1
ATOM 790 C C . LYS A 1 95 ? -13.324 16.908 10.827 1.00 94.25 95 LYS A C 1
ATOM 792 O O . LYS A 1 95 ? -13.252 16.029 9.973 1.00 94.25 95 LYS A O 1
ATOM 797 N N . ARG A 1 96 ? -14.482 17.472 11.184 1.00 93.56 96 ARG A N 1
ATOM 798 C CA . ARG A 1 96 ? -15.785 17.166 10.591 1.00 93.56 96 ARG A CA 1
ATOM 799 C C . ARG A 1 96 ? -16.599 18.440 10.375 1.00 93.56 96 ARG A C 1
ATOM 801 O O . ARG A 1 96 ? -16.636 19.303 11.243 1.00 93.56 96 ARG A O 1
ATOM 808 N N . LEU A 1 97 ? -17.291 18.534 9.240 1.00 93.25 97 LEU A N 1
ATOM 809 C CA . LEU A 1 97 ? -18.229 19.627 8.972 1.00 93.25 97 LEU A CA 1
ATOM 810 C C . LEU A 1 97 ? -19.567 19.412 9.712 1.00 93.25 97 LEU A C 1
ATOM 812 O O . LEU A 1 97 ? -20.017 18.265 9.844 1.00 93.25 97 LEU A O 1
ATOM 816 N N . PRO A 1 98 ? -20.234 20.485 10.181 1.00 93.38 98 PRO A N 1
ATOM 817 C CA . PRO A 1 98 ? -21.567 20.386 10.771 1.00 93.38 98 PRO A CA 1
ATOM 818 C C . PRO A 1 98 ? -22.604 19.982 9.711 1.00 93.38 98 PRO A C 1
ATOM 820 O O . PRO A 1 98 ? -22.519 20.409 8.564 1.00 93.38 98 PRO A O 1
ATOM 823 N N . GLY A 1 99 ? -23.598 19.173 10.090 1.00 92.44 99 GLY A N 1
ATOM 824 C CA . GLY A 1 99 ? -24.647 18.686 9.179 1.00 92.44 99 GLY A CA 1
ATOM 825 C C . GLY A 1 99 ? -24.359 17.322 8.536 1.00 92.44 99 GLY A C 1
ATOM 826 O O . GLY A 1 99 ? -23.578 16.521 9.066 1.00 92.44 99 GLY A O 1
ATOM 827 N N . THR A 1 100 ? -25.052 17.039 7.431 1.00 89.75 100 THR A N 1
ATOM 828 C CA . THR A 1 100 ? -24.955 15.783 6.671 1.00 89.75 100 THR A CA 1
ATOM 829 C C . THR A 1 100 ? -24.022 15.974 5.486 1.00 89.75 100 THR A C 1
ATOM 831 O O . THR A 1 100 ? -24.293 16.791 4.615 1.00 89.75 100 THR A O 1
ATOM 834 N N . HIS A 1 101 ? -22.944 15.194 5.454 1.00 88.88 101 HIS A N 1
ATOM 835 C CA . HIS A 1 101 ? -21.944 15.212 4.390 1.00 88.88 101 HIS A CA 1
ATOM 836 C C . HIS A 1 101 ? -21.592 13.783 4.013 1.00 88.88 101 HIS A C 1
ATOM 838 O O . HIS A 1 101 ? -21.508 12.917 4.887 1.00 88.88 101 HIS A O 1
ATOM 844 N N . VAL A 1 102 ? -21.352 13.556 2.727 1.00 86.38 102 VAL A N 1
ATOM 845 C CA . VAL A 1 102 ? -20.802 12.298 2.226 1.00 86.38 102 VAL A CA 1
ATOM 846 C C . VAL A 1 102 ? -19.312 12.517 2.004 1.00 86.38 102 VAL A C 1
ATOM 848 O O . VAL A 1 102 ? -18.917 13.303 1.148 1.00 86.38 102 VAL A O 1
ATOM 851 N N . ALA A 1 103 ? -18.485 11.846 2.802 1.00 84.88 103 ALA A N 1
ATOM 852 C CA . ALA A 1 103 ? -17.047 11.794 2.586 1.00 84.88 103 ALA A CA 1
ATOM 853 C C . ALA A 1 103 ? -16.715 10.475 1.886 1.00 84.88 103 ALA A C 1
ATOM 855 O O . ALA A 1 103 ? -16.999 9.403 2.418 1.00 84.88 103 ALA A O 1
ATOM 856 N N . MET A 1 104 ? -16.118 10.554 0.699 1.00 87.19 104 MET A N 1
ATOM 857 C CA . MET A 1 104 ? -15.594 9.385 -0.001 1.00 87.19 104 MET A CA 1
ATOM 858 C C . MET A 1 104 ? -14.091 9.303 0.248 1.00 87.19 104 MET A C 1
ATOM 860 O O . MET A 1 104 ? -13.350 10.219 -0.106 1.00 87.19 104 MET A O 1
ATOM 864 N N . HIS A 1 105 ? -13.645 8.214 0.867 1.00 88.56 105 HIS A N 1
ATOM 865 C CA . HIS A 1 105 ? -12.228 7.927 1.054 1.00 88.56 105 HIS A CA 1
ATOM 866 C C . HIS A 1 105 ? -11.792 6.847 0.062 1.00 88.56 105 HIS A C 1
ATOM 868 O O . HIS A 1 105 ? -12.455 5.820 -0.065 1.00 88.56 105 HIS A O 1
ATOM 874 N N . GLN A 1 106 ? -10.690 7.091 -0.645 1.00 93.62 106 GLN A N 1
ATOM 875 C CA . GLN A 1 106 ? -10.078 6.126 -1.555 1.00 93.62 106 GLN A CA 1
ATOM 876 C C . GLN A 1 106 ? -8.810 5.565 -0.921 1.00 93.62 106 GLN A C 1
ATOM 878 O O . GLN A 1 106 ? -7.991 6.311 -0.383 1.00 93.62 106 GLN A O 1
ATOM 883 N N . ILE A 1 107 ? -8.636 4.251 -1.030 1.00 96.44 107 ILE A N 1
ATOM 884 C CA . ILE A 1 107 ? -7.434 3.566 -0.566 1.00 96.44 107 ILE A CA 1
ATOM 885 C C . ILE A 1 107 ? -6.316 3.797 -1.584 1.00 96.44 107 ILE A C 1
ATOM 887 O O . ILE A 1 107 ? -6.242 3.140 -2.620 1.00 96.44 107 ILE A O 1
ATOM 891 N N . MET A 1 108 ? -5.465 4.785 -1.307 1.00 98.00 108 MET A N 1
ATOM 892 C CA . MET A 1 108 ? -4.505 5.298 -2.289 1.00 98.00 108 MET A CA 1
ATOM 893 C C . MET A 1 108 ? -3.479 4.264 -2.752 1.00 98.00 108 MET A C 1
ATOM 895 O O . MET A 1 108 ? -3.096 4.292 -3.917 1.00 98.00 108 MET A O 1
ATOM 899 N N . TRP A 1 109 ? -3.048 3.340 -1.887 1.00 98.25 109 TRP A N 1
ATOM 900 C CA . TRP A 1 109 ? -2.112 2.291 -2.302 1.00 98.25 109 TRP A CA 1
ATOM 901 C C . TRP A 1 109 ? -2.725 1.361 -3.355 1.00 98.25 109 TRP A C 1
ATOM 903 O O . TRP A 1 109 ? -2.025 0.951 -4.271 1.00 98.25 109 TRP A O 1
ATOM 913 N N . ALA A 1 110 ? -4.034 1.097 -3.297 1.00 98.06 110 ALA A N 1
ATOM 914 C CA . ALA A 1 110 ? -4.711 0.273 -4.295 1.00 98.06 110 ALA A CA 1
ATOM 915 C C . ALA A 1 110 ? -4.743 0.978 -5.660 1.00 98.06 110 ALA A C 1
ATOM 917 O O . ALA A 1 110 ? -4.468 0.360 -6.682 1.00 98.06 110 ALA A O 1
ATOM 918 N N . ARG A 1 111 ? -4.987 2.295 -5.665 1.00 98.31 111 ARG A N 1
ATOM 919 C CA . ARG A 1 111 ? -5.001 3.110 -6.891 1.00 98.31 111 ARG A CA 1
ATOM 920 C C . ARG A 1 111 ? -3.620 3.202 -7.535 1.00 98.31 111 ARG A C 1
ATOM 922 O O . ARG A 1 111 ? -3.498 3.073 -8.746 1.00 98.31 111 ARG A O 1
ATOM 929 N N . TRP A 1 112 ? -2.571 3.377 -6.733 1.00 98.62 112 TRP A N 1
ATOM 930 C CA . TRP A 1 112 ? -1.204 3.353 -7.253 1.00 98.62 112 TRP A CA 1
ATOM 931 C C . TRP A 1 112 ? -0.805 1.979 -7.792 1.00 98.62 112 TRP A C 1
ATOM 933 O O . TRP A 1 112 ? -0.099 1.917 -8.797 1.00 98.62 112 TRP A O 1
ATOM 943 N N . LEU A 1 113 ? -1.287 0.895 -7.179 1.00 98.69 113 LEU A N 1
ATOM 944 C CA . LEU A 1 113 ? -1.021 -0.456 -7.659 1.00 98.69 113 LEU A CA 1
ATOM 945 C C . LEU A 1 113 ? -1.700 -0.722 -9.008 1.00 98.69 113 LEU A C 1
ATOM 947 O O . LEU A 1 113 ? -1.075 -1.314 -9.882 1.00 98.69 113 LEU A O 1
ATOM 951 N N . GLU A 1 114 ? -2.943 -0.268 -9.196 1.00 98.62 114 GLU A N 1
ATOM 952 C CA . GLU A 1 114 ? -3.644 -0.349 -10.486 1.00 98.62 114 GLU A CA 1
ATOM 953 C C . GLU A 1 114 ? -2.830 0.335 -11.591 1.00 98.62 114 GLU A C 1
ATOM 955 O O . GLU A 1 114 ? -2.515 -0.304 -12.592 1.00 98.62 114 GLU A O 1
ATOM 960 N N . VAL A 1 115 ? -2.392 1.581 -11.362 1.00 98.75 115 VAL A N 1
ATOM 961 C CA . VAL A 1 115 ? -1.538 2.325 -12.307 1.00 98.75 115 VAL A CA 1
ATOM 962 C C . VAL A 1 115 ? -0.229 1.577 -12.568 1.00 98.75 115 VAL A C 1
ATOM 964 O O . VAL A 1 115 ? 0.205 1.460 -13.714 1.00 98.75 115 VAL A O 1
ATOM 967 N N . ALA A 1 116 ? 0.399 1.038 -11.519 1.00 98.75 116 ALA A N 1
ATOM 968 C CA . ALA A 1 116 ? 1.644 0.294 -11.649 1.00 98.75 116 ALA A CA 1
ATOM 969 C C . ALA A 1 116 ? 1.481 -0.947 -12.541 1.00 98.75 116 ALA A C 1
ATOM 971 O O . ALA A 1 116 ? 2.275 -1.148 -13.457 1.00 98.75 116 ALA A O 1
ATOM 972 N N . VAL A 1 117 ? 0.434 -1.745 -12.310 1.00 98.69 117 VAL A N 1
ATOM 973 C CA . VAL A 1 117 ? 0.140 -2.956 -13.090 1.00 98.69 117 VAL A CA 1
ATOM 974 C C . VAL A 1 117 ? -0.275 -2.613 -14.519 1.00 98.69 117 VAL A C 1
ATOM 976 O O . VAL A 1 117 ? 0.184 -3.256 -15.455 1.00 98.69 117 VAL A O 1
ATOM 979 N N . GLU A 1 118 ? -1.118 -1.601 -14.723 1.00 98.69 118 GLU A N 1
ATOM 980 C CA . GLU A 1 118 ? -1.530 -1.175 -16.064 1.00 98.69 118 GLU A CA 1
ATOM 981 C C . GLU A 1 118 ? -0.330 -0.785 -16.925 1.00 98.69 118 GLU A C 1
ATOM 983 O O . GLU A 1 118 ? -0.184 -1.277 -18.045 1.00 98.69 118 GLU A O 1
ATOM 988 N N . HIS A 1 119 ? 0.564 0.042 -16.388 1.00 98.75 119 HIS A N 1
ATOM 989 C CA . HIS A 1 119 ? 1.749 0.473 -17.115 1.00 98.75 119 HIS A CA 1
ATOM 990 C C . HIS A 1 119 ? 2.806 -0.625 -17.254 1.00 98.75 119 HIS A C 1
ATOM 992 O O . HIS A 1 119 ? 3.492 -0.683 -18.271 1.00 98.75 119 HIS A O 1
ATOM 998 N N . GLU A 1 120 ? 2.913 -1.540 -16.296 1.00 98.75 120 GLU A N 1
ATOM 999 C CA . GLU A 1 120 ? 3.783 -2.704 -16.442 1.00 98.75 120 GLU A CA 1
ATOM 1000 C C . GLU A 1 120 ? 3.312 -3.627 -17.573 1.00 98.75 120 GLU A C 1
ATOM 1002 O O . GLU A 1 120 ? 4.125 -4.059 -18.389 1.00 98.75 120 GLU A O 1
ATOM 1007 N N . LEU A 1 121 ? 2.004 -3.858 -17.701 1.00 98.50 121 LEU A N 1
ATOM 1008 C CA . LEU A 1 121 ? 1.445 -4.634 -18.808 1.00 98.50 121 LEU A CA 1
ATOM 1009 C C . LEU A 1 121 ? 1.662 -3.951 -20.165 1.00 98.50 121 LEU A C 1
ATOM 1011 O O . LEU A 1 121 ? 1.979 -4.635 -21.133 1.00 98.50 121 LEU A O 1
ATOM 1015 N N . LEU A 1 122 ? 1.570 -2.618 -20.238 1.00 98.31 122 LEU A N 1
ATOM 1016 C CA . LEU A 1 122 ? 1.909 -1.867 -21.455 1.00 98.31 122 LEU A CA 1
ATOM 1017 C C . LEU A 1 122 ? 3.393 -2.014 -21.836 1.00 98.31 122 LEU A C 1
ATOM 1019 O O . LEU A 1 122 ? 3.715 -2.110 -23.021 1.00 98.31 122 LEU A O 1
ATOM 1023 N N . ALA A 1 123 ? 4.299 -2.057 -20.852 1.00 98.00 123 ALA A N 1
ATOM 1024 C CA . ALA A 1 123 ? 5.715 -2.325 -21.100 1.00 98.00 123 ALA A CA 1
ATOM 1025 C C . ALA A 1 123 ? 5.927 -3.755 -21.624 1.00 98.00 123 ALA A C 1
ATOM 1027 O O . ALA A 1 123 ? 6.604 -3.949 -22.635 1.00 98.00 123 ALA A O 1
ATOM 1028 N N . ARG A 1 124 ? 5.273 -4.751 -21.005 1.00 97.75 124 ARG A N 1
ATOM 1029 C CA . ARG A 1 124 ? 5.298 -6.147 -21.475 1.00 97.75 124 ARG A CA 1
ATOM 1030 C C . ARG A 1 124 ? 4.761 -6.294 -22.895 1.00 97.75 124 ARG A C 1
ATOM 1032 O O . ARG A 1 124 ? 5.313 -7.072 -23.659 1.00 97.75 124 ARG A O 1
ATOM 1039 N N . GLU A 1 125 ? 3.713 -5.562 -23.263 1.00 96.69 125 GLU A N 1
ATOM 1040 C CA . GLU A 1 125 ? 3.140 -5.594 -24.615 1.00 96.69 125 GLU A CA 1
ATOM 1041 C C . GLU A 1 125 ? 4.097 -5.029 -25.677 1.00 96.69 125 GLU A C 1
ATOM 1043 O O . GLU A 1 125 ? 4.122 -5.525 -26.802 1.00 96.69 125 GLU A O 1
ATOM 1048 N N . ALA A 1 126 ? 4.923 -4.037 -25.328 1.00 96.38 126 ALA A N 1
ATOM 1049 C CA . ALA A 1 126 ? 5.933 -3.488 -26.234 1.00 96.38 126 ALA A CA 1
ATOM 1050 C C . ALA A 1 126 ? 7.154 -4.416 -26.415 1.00 96.38 126 ALA A C 1
ATOM 1052 O O . ALA A 1 126 ? 7.806 -4.376 -27.460 1.00 96.38 126 ALA A O 1
ATOM 1053 N N . PHE A 1 127 ? 7.457 -5.272 -25.433 1.00 96.31 127 PHE A N 1
ATOM 1054 C CA . PHE A 1 127 ? 8.675 -6.090 -25.417 1.00 96.31 127 PHE A CA 1
ATOM 1055 C C . PHE A 1 127 ? 8.783 -7.110 -26.577 1.00 96.31 127 PHE A C 1
ATOM 1057 O O . PHE A 1 127 ? 9.829 -7.154 -27.227 1.00 96.31 127 PHE A O 1
ATOM 1064 N N . PRO A 1 128 ? 7.735 -7.881 -26.950 1.00 94.94 128 PRO A N 1
ATOM 1065 C CA . PRO A 1 128 ? 7.787 -8.765 -28.118 1.00 94.94 128 PRO A CA 1
ATOM 1066 C C . PRO A 1 128 ? 8.064 -8.035 -29.434 1.00 94.94 128 PRO A C 1
ATOM 1068 O O . PRO A 1 128 ? 8.721 -8.582 -30.321 1.00 94.94 128 PRO A O 1
ATOM 1071 N N . GLU A 1 129 ? 7.586 -6.795 -29.577 1.00 94.19 129 GLU A N 1
ATOM 1072 C CA . GLU A 1 129 ? 7.869 -5.994 -30.769 1.00 94.19 129 GLU A CA 1
ATOM 1073 C C . GLU A 1 129 ? 9.357 -5.658 -30.870 1.00 94.19 129 GLU A C 1
ATOM 1075 O O . GLU A 1 129 ? 9.907 -5.706 -31.970 1.00 94.19 129 GLU A O 1
ATOM 1080 N N . LEU A 1 130 ? 10.008 -5.386 -29.733 1.00 94.06 130 LEU A N 1
ATOM 1081 C CA . LEU A 1 130 ? 11.444 -5.121 -29.64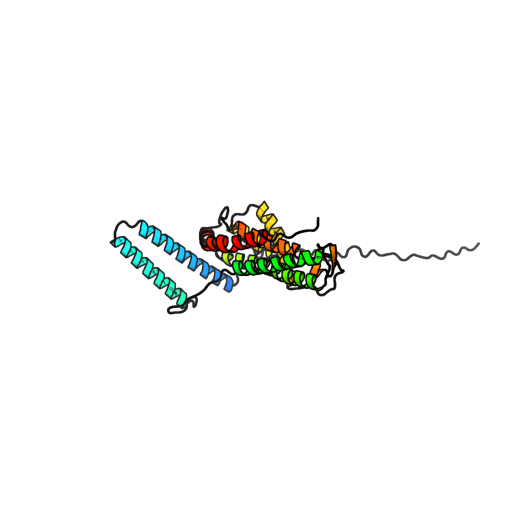8 1.00 94.06 130 LEU A CA 1
ATOM 1082 C C . LEU A 1 130 ? 12.291 -6.345 -29.974 1.00 94.06 130 LEU A C 1
ATOM 1084 O O . LEU A 1 130 ? 13.259 -6.215 -30.721 1.00 94.06 130 LEU A O 1
ATOM 1088 N N . LEU A 1 131 ? 11.894 -7.520 -29.476 1.00 92.31 131 LEU A N 1
ATOM 1089 C CA . LEU A 1 131 ? 12.541 -8.789 -29.821 1.00 92.31 131 LEU A CA 1
ATOM 1090 C C . LEU A 1 131 ? 12.450 -9.077 -31.324 1.00 92.31 131 LEU A C 1
ATOM 1092 O O . LEU A 1 131 ? 13.409 -9.548 -31.931 1.00 92.31 131 LEU A O 1
ATOM 1096 N N . ALA A 1 132 ? 11.301 -8.790 -31.941 1.00 91.31 132 ALA A N 1
ATOM 1097 C CA . ALA A 1 132 ? 11.108 -9.027 -33.366 1.00 91.31 132 ALA A CA 1
ATOM 1098 C C . ALA A 1 132 ? 11.882 -8.022 -34.230 1.00 91.31 132 ALA A C 1
ATOM 1100 O O . ALA A 1 132 ? 12.456 -8.394 -35.258 1.00 91.31 132 ALA A O 1
ATOM 1101 N N . LYS A 1 133 ? 11.825 -6.733 -33.871 1.00 84.38 133 LYS A N 1
ATOM 1102 C CA . LYS A 1 133 ? 12.448 -5.621 -34.599 1.00 84.38 133 LYS A CA 1
ATOM 1103 C C . LYS A 1 133 ? 12.766 -4.500 -33.608 1.00 84.38 133 LYS A C 1
ATOM 1105 O O . LYS A 1 133 ? 11.843 -3.886 -33.082 1.00 84.38 133 LYS A O 1
ATOM 1110 N N . ALA A 1 134 ? 14.043 -4.152 -33.448 1.00 80.81 134 ALA A N 1
ATOM 1111 C CA . ALA A 1 134 ? 14.506 -3.033 -32.616 1.00 80.81 134 ALA A CA 1
ATOM 1112 C C . ALA A 1 134 ? 14.074 -1.656 -33.181 1.00 80.81 134 ALA A C 1
ATOM 1114 O O . ALA A 1 134 ? 14.879 -0.874 -33.684 1.00 80.81 134 ALA A O 1
ATOM 1115 N N . LYS A 1 135 ? 12.768 -1.374 -33.169 1.00 85.06 135 LYS A N 1
ATOM 1116 C CA . LYS A 1 135 ? 12.164 -0.130 -33.653 1.00 85.06 135 LYS A CA 1
ATOM 1117 C C . LYS A 1 135 ? 12.165 0.928 -32.552 1.00 85.06 135 LYS A C 1
ATOM 1119 O O . LYS A 1 135 ? 11.763 0.650 -31.423 1.00 85.06 135 LYS A O 1
ATOM 1124 N N . SER A 1 136 ? 12.490 2.167 -32.926 1.00 84.38 136 SER A N 1
ATOM 1125 C CA . SER A 1 136 ? 12.493 3.342 -32.039 1.00 84.38 136 SER A CA 1
ATOM 1126 C C . SER A 1 136 ? 11.164 3.570 -31.304 1.00 84.38 136 SER A C 1
ATOM 1128 O O . SER A 1 136 ? 11.147 3.973 -30.144 1.00 84.38 136 SER A O 1
ATOM 1130 N N . ASP A 1 137 ? 10.033 3.288 -31.950 1.00 93.62 137 ASP A N 1
ATOM 1131 C CA . ASP A 1 137 ? 8.719 3.577 -31.363 1.00 93.62 137 ASP A CA 1
ATOM 1132 C C . ASP A 1 137 ? 8.345 2.593 -30.249 1.00 93.62 137 ASP A C 1
ATOM 1134 O O . ASP A 1 137 ? 7.694 2.969 -29.273 1.00 93.62 137 ASP A O 1
ATOM 1138 N N . ALA A 1 138 ? 8.752 1.328 -30.379 1.00 95.69 138 ALA A N 1
ATOM 1139 C CA . ALA A 1 138 ? 8.496 0.314 -29.363 1.00 95.69 138 ALA A CA 1
ATOM 1140 C C . ALA A 1 138 ? 9.340 0.571 -28.106 1.00 95.69 138 ALA A C 1
ATOM 1142 O O . ALA A 1 138 ? 8.805 0.489 -27.003 1.00 95.69 138 ALA A O 1
ATOM 1143 N N . ILE A 1 139 ? 10.599 1.003 -28.264 1.00 96.69 139 ILE A N 1
ATOM 1144 C CA . ILE A 1 139 ? 11.469 1.293 -27.115 1.00 96.69 139 ILE A CA 1
ATOM 1145 C C . ILE A 1 139 ? 10.975 2.511 -26.336 1.00 96.69 139 ILE A C 1
ATOM 1147 O O . ILE A 1 139 ? 10.914 2.479 -25.113 1.00 96.69 139 ILE A O 1
ATOM 1151 N N . LEU A 1 140 ? 10.514 3.563 -27.019 1.00 96.94 140 LEU A N 1
ATOM 1152 C CA . LEU A 1 140 ? 9.953 4.728 -26.333 1.00 96.94 140 LEU A CA 1
ATOM 1153 C C . LEU A 1 140 ? 8.649 4.405 -25.592 1.00 96.94 140 LEU A C 1
ATOM 1155 O O . LEU A 1 140 ? 8.398 4.979 -24.529 1.00 96.94 140 LEU A O 1
ATOM 1159 N N . ARG A 1 141 ? 7.808 3.511 -26.132 1.00 97.94 141 ARG A N 1
ATOM 1160 C CA . ARG A 1 141 ? 6.598 3.045 -25.434 1.00 97.94 141 ARG A CA 1
ATOM 1161 C C . ARG A 1 141 ? 6.949 2.240 -24.193 1.00 97.94 141 ARG A C 1
ATOM 1163 O O . ARG A 1 141 ? 6.410 2.541 -23.130 1.00 97.94 141 ARG A O 1
ATOM 1170 N N . GLU A 1 142 ? 7.855 1.275 -24.323 1.00 98.00 142 GLU A N 1
ATOM 1171 C CA . GLU A 1 142 ? 8.324 0.471 -23.198 1.00 98.00 142 GLU A CA 1
ATOM 1172 C C . GLU A 1 142 ? 8.939 1.353 -22.110 1.00 98.00 142 GLU A C 1
ATOM 1174 O O . GLU A 1 142 ? 8.531 1.257 -20.954 1.00 98.00 142 GLU A O 1
ATOM 1179 N N . PHE A 1 143 ? 9.849 2.257 -22.479 1.00 97.88 143 PHE A N 1
ATOM 1180 C CA . PHE A 1 143 ? 10.511 3.173 -21.555 1.00 97.88 143 PHE A CA 1
ATOM 1181 C C . PHE A 1 143 ? 9.502 3.997 -20.747 1.00 97.88 143 PHE A C 1
ATOM 1183 O O . PHE A 1 143 ? 9.529 3.999 -19.516 1.00 97.88 143 PHE A O 1
ATOM 1190 N N . ARG A 1 144 ? 8.560 4.666 -21.427 1.00 98.31 144 ARG A N 1
ATOM 1191 C CA . ARG A 1 144 ? 7.542 5.505 -20.772 1.00 98.31 144 ARG A CA 1
ATOM 1192 C C . ARG A 1 144 ? 6.643 4.692 -19.850 1.00 98.31 144 ARG A C 1
ATOM 1194 O O . ARG A 1 144 ? 6.356 5.129 -18.739 1.00 98.31 144 ARG A O 1
ATOM 1201 N N . ALA A 1 145 ? 6.196 3.527 -20.309 1.00 98.44 145 ALA A N 1
ATOM 1202 C CA . ALA A 1 145 ? 5.354 2.644 -19.519 1.00 98.44 145 ALA A CA 1
ATOM 1203 C C . ALA A 1 145 ? 6.110 2.140 -18.275 1.00 98.44 145 ALA A C 1
ATOM 1205 O O . ALA A 1 145 ? 5.621 2.263 -17.154 1.00 98.44 145 ALA A O 1
ATOM 1206 N N . SER A 1 146 ? 7.355 1.704 -18.445 1.00 98.50 146 SER A N 1
ATOM 1207 C CA . SER A 1 146 ? 8.197 1.204 -17.356 1.00 98.50 146 SER A CA 1
ATOM 1208 C C . SER A 1 146 ? 8.512 2.281 -16.319 1.00 98.50 146 SER A C 1
ATOM 1210 O O . SER A 1 146 ? 8.438 2.020 -15.119 1.00 98.50 146 SER A O 1
ATOM 1212 N N . LEU A 1 147 ? 8.786 3.514 -16.757 1.00 98.31 147 LEU A N 1
ATOM 1213 C CA . LEU A 1 147 ? 9.004 4.667 -15.880 1.00 98.31 147 LEU A CA 1
ATOM 1214 C C . LEU A 1 147 ? 7.801 4.907 -14.949 1.00 98.31 147 LEU A C 1
ATOM 1216 O O . LEU A 1 147 ? 7.960 5.071 -13.734 1.00 98.31 147 LEU A O 1
ATOM 1220 N N . VAL A 1 148 ? 6.585 4.888 -15.504 1.00 98.62 148 VAL A N 1
ATOM 1221 C CA . VAL A 1 148 ? 5.350 5.070 -14.725 1.00 98.62 148 VAL A CA 1
ATOM 1222 C C . VAL A 1 148 ? 5.094 3.874 -13.807 1.00 98.62 148 VAL A C 1
ATOM 1224 O O . VAL A 1 148 ? 4.728 4.067 -12.646 1.00 98.62 148 VAL A O 1
ATOM 1227 N N . ALA A 1 149 ? 5.332 2.649 -14.276 1.00 98.69 149 ALA A N 1
ATOM 1228 C CA . ALA A 1 149 ? 5.145 1.440 -13.479 1.00 98.69 149 ALA A CA 1
ATOM 1229 C C . ALA A 1 149 ? 6.065 1.403 -12.248 1.00 98.69 149 ALA A C 1
ATOM 1231 O O . ALA A 1 149 ? 5.607 1.146 -11.132 1.00 98.69 149 ALA A O 1
ATOM 1232 N N . VAL A 1 150 ? 7.352 1.719 -12.427 1.00 98.69 150 VAL A N 1
ATOM 1233 C CA . VAL A 1 150 ? 8.342 1.768 -11.339 1.00 98.69 150 VAL A CA 1
ATOM 1234 C C . VAL A 1 150 ? 7.970 2.832 -10.307 1.00 98.69 150 VAL A C 1
ATOM 1236 O O . VAL A 1 150 ? 7.901 2.547 -9.109 1.00 98.69 150 VAL A O 1
ATOM 1239 N N . THR A 1 151 ? 7.694 4.057 -10.757 1.00 98.62 151 THR A N 1
ATOM 1240 C CA . THR A 1 151 ? 7.361 5.167 -9.850 1.00 98.62 151 THR A CA 1
ATOM 1241 C C . THR A 1 151 ? 6.052 4.914 -9.099 1.00 98.62 151 THR A C 1
ATOM 1243 O O . THR A 1 151 ? 5.996 5.108 -7.883 1.00 98.62 151 THR A O 1
ATOM 1246 N N . SER A 1 152 ? 5.029 4.387 -9.774 1.00 98.75 152 SER A N 1
ATOM 1247 C CA . SER A 1 152 ? 3.746 4.020 -9.156 1.00 98.75 152 SER A CA 1
ATOM 1248 C C . SER A 1 152 ? 3.881 2.848 -8.179 1.00 98.75 152 SER A C 1
ATOM 1250 O O . SER A 1 152 ? 3.223 2.835 -7.137 1.00 98.75 152 SER A O 1
ATOM 1252 N N . SER A 1 153 ? 4.786 1.900 -8.439 1.00 98.81 153 SER A N 1
ATOM 1253 C CA . SER A 1 153 ? 5.106 0.820 -7.494 1.00 98.81 153 SER A CA 1
ATOM 1254 C C . SER A 1 153 ? 5.718 1.371 -6.204 1.00 98.81 153 SER A C 1
ATOM 1256 O O . SER A 1 153 ? 5.294 1.006 -5.109 1.00 98.81 153 SER A O 1
ATOM 1258 N N . ALA A 1 154 ? 6.656 2.318 -6.304 1.00 98.69 154 ALA A N 1
ATOM 1259 C CA . ALA A 1 154 ? 7.204 2.991 -5.128 1.00 98.69 154 ALA A CA 1
ATOM 1260 C C . ALA A 1 154 ? 6.119 3.774 -4.363 1.00 98.69 154 ALA A C 1
ATOM 1262 O O . ALA A 1 154 ? 6.009 3.639 -3.143 1.00 98.69 154 ALA A O 1
ATOM 1263 N N . TYR A 1 155 ? 5.257 4.524 -5.063 1.00 98.75 155 TYR A N 1
ATOM 1264 C CA . TYR A 1 155 ? 4.143 5.243 -4.433 1.00 98.75 155 TYR A CA 1
ATOM 1265 C C . TYR A 1 155 ? 3.105 4.323 -3.790 1.00 98.75 155 TYR A C 1
ATOM 1267 O O . TYR A 1 155 ? 2.542 4.686 -2.757 1.00 98.75 155 TYR A O 1
ATOM 1275 N N . THR A 1 156 ? 2.895 3.121 -4.330 1.00 98.75 156 THR A N 1
ATOM 1276 C CA . THR A 1 156 ? 2.079 2.079 -3.691 1.00 98.75 156 THR A CA 1
ATOM 1277 C C . THR A 1 156 ? 2.626 1.756 -2.306 1.00 98.75 156 THR A C 1
ATOM 1279 O O . THR A 1 156 ? 1.890 1.833 -1.322 1.00 98.75 156 THR A O 1
ATOM 1282 N N . VAL A 1 157 ? 3.931 1.480 -2.204 1.00 98.75 157 VAL A N 1
ATOM 1283 C CA . VAL A 1 157 ? 4.596 1.169 -0.929 1.00 98.75 157 VAL A CA 1
ATOM 1284 C C . VAL A 1 157 ? 4.532 2.355 0.042 1.00 98.75 157 VAL A C 1
ATOM 1286 O O . VAL A 1 157 ? 4.265 2.174 1.232 1.00 98.75 157 VAL A O 1
ATOM 1289 N N . GLU A 1 158 ? 4.739 3.584 -0.437 1.00 98.56 158 GLU A N 1
ATOM 1290 C CA . GLU A 1 158 ? 4.665 4.777 0.415 1.00 98.56 158 GLU A CA 1
ATOM 1291 C C . GLU A 1 158 ? 3.251 5.066 0.922 1.00 98.56 158 GLU A C 1
ATOM 1293 O O . GLU A 1 158 ? 3.079 5.411 2.094 1.00 98.56 158 GLU A O 1
ATOM 1298 N N . ALA A 1 159 ? 2.247 4.933 0.055 1.00 98.38 159 ALA A N 1
ATOM 1299 C CA . ALA A 1 159 ? 0.846 5.097 0.416 1.00 98.38 159 ALA A CA 1
ATOM 1300 C C . ALA A 1 159 ? 0.407 4.008 1.400 1.00 98.38 159 ALA A C 1
ATOM 1302 O O . ALA A 1 159 ? -0.327 4.299 2.342 1.00 98.38 159 ALA A O 1
ATOM 1303 N N . PHE A 1 160 ? 0.914 2.786 1.228 1.00 98.50 160 PHE A N 1
ATOM 1304 C CA . PHE A 1 160 ? 0.657 1.676 2.132 1.00 98.50 160 PHE A CA 1
ATOM 1305 C C . PHE A 1 160 ? 1.222 1.939 3.529 1.00 98.50 160 PHE A C 1
ATOM 1307 O O . PHE A 1 160 ? 0.501 1.867 4.522 1.00 98.50 160 PHE A O 1
ATOM 1314 N N . PHE A 1 161 ? 2.482 2.374 3.608 1.00 98.31 161 PHE A N 1
ATOM 1315 C CA . PHE A 1 161 ? 3.062 2.848 4.863 1.00 98.31 161 PHE A CA 1
ATOM 1316 C C . PHE A 1 161 ? 2.269 4.019 5.459 1.00 98.31 161 PHE A C 1
ATOM 1318 O O . PHE A 1 161 ? 2.058 4.072 6.668 1.00 98.31 161 PHE A O 1
ATOM 1325 N N . GLY A 1 162 ? 1.806 4.954 4.627 1.00 97.75 162 GLY A N 1
ATOM 1326 C CA . GLY A 1 162 ? 0.970 6.076 5.051 1.00 97.75 162 GLY A CA 1
ATOM 1327 C C . GLY A 1 162 ? -0.336 5.656 5.734 1.00 97.75 162 GLY A C 1
ATOM 1328 O O . GLY A 1 162 ? -0.741 6.336 6.676 1.00 97.75 162 GLY A O 1
ATOM 1329 N N . ASP A 1 163 ? -0.944 4.550 5.295 1.00 98.06 163 ASP A N 1
ATOM 1330 C CA . ASP A 1 163 ? -2.187 3.987 5.850 1.00 98.06 163 ASP A CA 1
ATOM 1331 C C . ASP A 1 163 ? -1.952 3.348 7.236 1.00 98.06 163 ASP A C 1
ATOM 1333 O O . ASP A 1 163 ? -2.798 3.464 8.116 1.00 98.06 163 ASP A O 1
ATOM 1337 N N . ILE A 1 164 ? -0.773 2.754 7.482 1.00 98.25 164 ILE A N 1
ATOM 1338 C CA . ILE A 1 164 ? -0.491 2.022 8.736 1.00 98.25 164 ILE A CA 1
ATOM 1339 C C . ILE A 1 164 ? 0.364 2.778 9.765 1.00 98.25 164 ILE A C 1
ATOM 1341 O O . ILE A 1 164 ? 0.329 2.454 10.949 1.00 98.25 164 ILE A O 1
ATOM 1345 N N . LYS A 1 165 ? 1.165 3.777 9.369 1.00 97.69 165 LYS A N 1
ATOM 1346 C CA . LYS A 1 165 ? 2.239 4.325 10.231 1.00 97.69 165 LYS A CA 1
ATOM 1347 C C . LYS A 1 165 ? 1.764 4.942 11.551 1.00 97.69 165 LYS A C 1
ATOM 1349 O O . LYS A 1 165 ? 2.530 4.999 12.510 1.00 97.69 165 LYS A O 1
ATOM 1354 N N . TYR A 1 166 ? 0.523 5.426 11.603 1.00 97.94 166 TYR A N 1
ATOM 1355 C CA . TYR A 1 166 ? -0.058 6.006 12.818 1.00 97.94 166 TYR A CA 1
ATOM 1356 C C . TYR A 1 166 ? -0.743 4.971 13.714 1.00 97.94 166 TYR A C 1
ATOM 1358 O O . TYR A 1 166 ? -1.051 5.287 14.858 1.00 97.94 166 TYR A O 1
ATOM 1366 N N . LEU A 1 167 ? -0.932 3.745 13.218 1.00 98.19 167 LEU A N 1
ATOM 1367 C CA . LEU A 1 167 ? -1.397 2.594 13.995 1.00 98.19 167 LEU A CA 1
ATOM 1368 C C . LEU A 1 167 ? -0.246 1.928 14.767 1.00 98.19 167 LEU A C 1
ATOM 1370 O O . LEU A 1 167 ? -0.473 1.117 15.662 1.00 98.19 167 LEU A O 1
ATOM 1374 N N . LEU A 1 168 ? 0.999 2.263 14.420 1.00 97.38 168 LEU A N 1
ATOM 1375 C CA . LEU A 1 168 ? 2.213 1.791 15.080 1.00 97.38 168 LEU A CA 1
ATOM 1376 C C . LEU A 1 168 ? 2.692 2.803 16.128 1.00 97.38 168 LEU A C 1
ATOM 1378 O O . LEU A 1 168 ? 2.458 4.002 15.952 1.00 97.38 168 LEU A O 1
ATOM 1382 N N . PRO A 1 169 ? 3.418 2.374 17.177 1.00 95.12 169 PRO A N 1
ATOM 1383 C CA . PRO A 1 169 ? 4.108 3.291 18.081 1.00 95.12 169 PRO A CA 1
ATOM 1384 C C . PRO A 1 169 ? 5.023 4.262 17.324 1.00 95.12 169 PRO A C 1
ATOM 1386 O O . PRO A 1 169 ? 5.593 3.915 16.286 1.00 95.12 169 PRO A O 1
ATOM 1389 N N . ALA A 1 170 ? 5.178 5.482 17.846 1.00 93.25 170 ALA A N 1
ATOM 1390 C CA . ALA A 1 170 ? 6.137 6.428 17.288 1.00 93.25 170 ALA A CA 1
ATOM 1391 C C . ALA A 1 170 ? 7.553 5.823 17.361 1.00 93.25 170 ALA A C 1
ATOM 1393 O O . ALA A 1 170 ? 7.938 5.306 18.415 1.00 93.25 170 ALA A O 1
ATOM 1394 N N . PRO A 1 171 ? 8.328 5.849 16.264 1.00 90.19 171 PRO A N 1
ATOM 1395 C CA . PRO A 1 171 ? 9.667 5.287 16.279 1.00 90.19 171 PRO A CA 1
ATOM 1396 C C . PRO A 1 171 ? 10.570 6.123 17.192 1.00 90.19 171 PRO A C 1
ATOM 1398 O O . PRO A 1 171 ? 10.533 7.350 17.159 1.00 90.19 171 PRO A O 1
ATOM 1401 N N . THR A 1 172 ? 11.402 5.465 17.998 1.00 88.56 172 THR A N 1
ATOM 1402 C CA . THR A 1 172 ? 12.373 6.147 18.873 1.00 88.56 172 THR A CA 1
ATOM 1403 C C . THR A 1 172 ? 13.557 6.704 18.084 1.00 88.56 172 THR A C 1
ATOM 1405 O O . THR A 1 172 ? 14.117 7.746 18.427 1.00 88.56 172 THR A O 1
ATOM 1408 N N . THR A 1 173 ? 13.916 6.026 16.995 1.00 87.69 173 THR A N 1
ATOM 1409 C CA . THR A 1 173 ? 14.985 6.407 16.076 1.00 87.69 173 THR A CA 1
ATOM 1410 C C . THR A 1 173 ? 14.445 6.476 14.654 1.00 87.69 173 THR A C 1
ATOM 1412 O O . THR A 1 173 ? 13.622 5.661 14.235 1.00 87.69 173 THR A O 1
ATOM 1415 N N . LYS A 1 174 ? 14.904 7.467 13.886 1.00 83.81 174 LYS A N 1
ATOM 1416 C CA . LYS A 1 174 ? 14.552 7.594 12.471 1.00 83.81 174 LYS A CA 1
ATOM 1417 C C . LYS A 1 174 ? 15.700 7.050 11.629 1.00 83.81 174 LYS A C 1
ATOM 1419 O O . LYS A 1 174 ? 16.775 7.645 11.651 1.00 83.81 174 LYS A O 1
ATOM 1424 N N . PRO A 1 175 ? 15.498 5.973 10.853 1.00 86.31 175 PRO A N 1
ATOM 1425 C CA . PRO A 1 175 ? 16.503 5.545 9.895 1.00 86.31 175 PRO A CA 1
ATOM 1426 C C . PRO A 1 175 ? 16.799 6.659 8.886 1.00 86.31 175 PRO A C 1
ATOM 1428 O O . PRO A 1 175 ? 15.882 7.314 8.386 1.00 86.31 175 PRO A O 1
ATOM 1431 N N . ASN A 1 176 ? 18.074 6.834 8.537 1.00 87.44 176 ASN A N 1
ATOM 1432 C CA . ASN A 1 176 ? 18.504 7.872 7.592 1.00 87.44 176 ASN A CA 1
ATOM 1433 C C . ASN A 1 176 ? 17.991 7.636 6.162 1.00 87.44 176 ASN A C 1
ATOM 1435 O O . ASN A 1 176 ? 17.932 8.570 5.368 1.00 87.44 176 ASN A O 1
ATOM 1439 N N . LYS A 1 177 ? 17.613 6.396 5.821 1.00 93.25 177 LYS A N 1
ATOM 1440 C CA . LYS A 1 177 ? 17.148 6.019 4.480 1.00 93.25 177 LYS A CA 1
ATOM 1441 C C . LYS A 1 177 ? 15.677 5.609 4.491 1.00 93.25 177 LYS A C 1
ATOM 1443 O O . LYS A 1 177 ? 15.232 4.862 5.364 1.00 93.25 177 LYS A O 1
ATOM 1448 N N . ARG A 1 178 ? 14.936 6.051 3.469 1.00 94.62 178 ARG A N 1
ATOM 1449 C CA . ARG A 1 178 ? 13.491 5.812 3.320 1.00 94.62 178 ARG A CA 1
ATOM 1450 C C . ARG A 1 178 ? 13.138 4.323 3.323 1.00 94.62 178 ARG A C 1
ATOM 1452 O O . ARG A 1 178 ? 12.274 3.925 4.097 1.00 94.62 178 ARG A O 1
ATOM 1459 N N . HIS A 1 179 ? 13.838 3.505 2.536 1.00 96.19 179 HIS A N 1
ATOM 1460 C CA . HIS A 1 179 ? 13.581 2.062 2.452 1.00 96.19 179 HIS A CA 1
ATOM 1461 C C . HIS A 1 179 ? 13.783 1.329 3.790 1.00 96.19 179 HIS A C 1
ATOM 1463 O O . HIS A 1 179 ? 13.029 0.407 4.083 1.00 96.19 179 HIS A O 1
ATOM 1469 N N . LEU A 1 180 ? 14.732 1.768 4.631 1.00 96.50 180 LEU A N 1
ATOM 1470 C CA . LEU A 1 180 ? 14.954 1.195 5.968 1.00 96.50 180 LEU A CA 1
ATOM 1471 C C . LEU A 1 180 ? 13.789 1.494 6.911 1.00 96.50 180 LEU A C 1
ATOM 1473 O O . LEU A 1 180 ? 13.357 0.630 7.671 1.00 96.50 180 LEU A O 1
ATOM 1477 N N . MET A 1 181 ? 13.273 2.724 6.859 1.00 96.25 181 MET A N 1
ATOM 1478 C CA . MET A 1 181 ? 12.112 3.114 7.655 1.00 96.25 181 MET A CA 1
ATOM 1479 C C . MET A 1 181 ? 10.869 2.319 7.245 1.00 96.25 181 MET A C 1
ATOM 1481 O O . MET A 1 181 ? 10.143 1.837 8.110 1.00 96.25 181 MET A O 1
ATOM 1485 N N . LEU A 1 182 ? 10.655 2.151 5.938 1.00 97.56 182 LEU A N 1
ATOM 1486 C CA . LEU A 1 182 ? 9.539 1.376 5.399 1.00 97.56 182 LEU A CA 1
ATOM 1487 C C . LEU A 1 182 ? 9.641 -0.102 5.800 1.00 97.56 182 LEU A C 1
ATOM 1489 O O . LEU A 1 182 ? 8.707 -0.628 6.400 1.00 97.56 182 LEU A O 1
ATOM 1493 N N . SER A 1 183 ? 10.782 -0.756 5.547 1.00 97.69 183 SER A N 1
ATOM 1494 C CA . SER A 1 183 ? 10.961 -2.179 5.867 1.00 97.69 183 SER A CA 1
ATOM 1495 C C . SER A 1 183 ? 10.819 -2.464 7.365 1.00 97.69 183 SER A C 1
ATOM 1497 O O . SER A 1 183 ? 10.190 -3.449 7.742 1.00 97.69 183 SER A O 1
ATOM 1499 N N . SER A 1 184 ? 11.344 -1.585 8.227 1.00 97.06 184 SER A N 1
ATOM 1500 C CA . SER A 1 184 ? 11.230 -1.730 9.685 1.00 97.06 184 SER A CA 1
ATOM 1501 C C . SER A 1 184 ? 9.787 -1.579 10.163 1.00 97.06 184 SER A C 1
ATOM 1503 O O . SER A 1 184 ? 9.342 -2.340 11.021 1.00 97.06 184 SER A O 1
ATOM 1505 N N . ALA A 1 185 ? 9.035 -0.635 9.589 1.00 97.50 185 ALA A N 1
ATOM 1506 C CA . ALA A 1 185 ? 7.626 -0.459 9.912 1.00 97.50 185 ALA A CA 1
ATOM 1507 C C . ALA A 1 185 ? 6.782 -1.662 9.477 1.00 97.50 185 ALA A C 1
ATOM 1509 O O . ALA A 1 185 ? 5.937 -2.101 10.249 1.00 97.50 185 ALA A O 1
ATOM 1510 N N . PHE A 1 186 ? 7.032 -2.231 8.292 1.00 98.31 186 PHE A N 1
ATOM 1511 C CA . PHE A 1 186 ? 6.327 -3.432 7.831 1.00 98.31 186 PHE A CA 1
ATOM 1512 C C . PHE A 1 186 ? 6.675 -4.668 8.659 1.00 98.31 186 PHE A C 1
ATOM 1514 O O . PHE A 1 186 ? 5.770 -5.405 9.047 1.00 98.31 186 PHE A O 1
ATOM 1521 N N . LYS A 1 187 ? 7.956 -4.854 9.013 1.00 97.69 187 LYS A N 1
ATOM 1522 C CA . LYS A 1 187 ? 8.370 -5.923 9.929 1.00 97.69 187 LYS A CA 1
ATOM 1523 C C . LYS A 1 187 ? 7.634 -5.824 11.259 1.00 97.69 187 LYS A C 1
ATOM 1525 O O . LYS A 1 187 ? 7.095 -6.825 11.718 1.00 97.69 187 LYS A O 1
ATOM 1530 N N . LEU A 1 188 ? 7.604 -4.627 11.849 1.00 97.81 188 LEU A N 1
ATOM 1531 C CA . LEU A 1 188 ? 6.898 -4.390 13.103 1.00 97.81 188 LEU A CA 1
ATOM 1532 C C . LEU A 1 188 ? 5.397 -4.644 12.948 1.00 97.81 188 LEU A C 1
ATOM 1534 O O . LEU A 1 188 ? 4.836 -5.373 13.754 1.00 97.81 188 LEU A O 1
ATOM 1538 N N . ALA A 1 189 ? 4.766 -4.063 11.923 1.00 98.19 189 ALA A N 1
ATOM 1539 C CA . ALA A 1 189 ? 3.326 -4.138 11.700 1.00 98.19 189 ALA A CA 1
ATOM 1540 C C . ALA A 1 189 ? 2.828 -5.575 11.533 1.00 98.19 189 ALA A C 1
ATOM 1542 O O . ALA A 1 189 ? 1.818 -5.931 12.132 1.00 98.19 189 ALA A O 1
ATOM 1543 N N . PHE A 1 190 ? 3.526 -6.380 10.731 1.00 98.19 190 PHE A N 1
ATOM 1544 C CA . PHE A 1 190 ? 3.007 -7.660 10.247 1.00 98.19 190 PHE A CA 1
ATOM 1545 C C . PHE A 1 190 ? 3.734 -8.890 10.807 1.00 98.19 190 PHE A C 1
ATOM 1547 O O . PHE A 1 190 ? 3.344 -10.021 10.511 1.00 98.19 190 PHE A O 1
ATOM 1554 N N . GLY A 1 191 ? 4.773 -8.692 11.624 1.00 97.31 191 GLY A N 1
ATOM 1555 C CA . GLY A 1 191 ? 5.497 -9.785 12.269 1.00 97.31 191 GLY A CA 1
ATOM 1556 C C . GLY A 1 191 ? 6.360 -10.590 11.298 1.00 97.31 191 GLY A C 1
ATOM 1557 O O . GLY A 1 191 ? 6.367 -11.818 11.348 1.00 97.31 191 GLY A O 1
ATOM 1558 N N . MET A 1 192 ? 7.060 -9.903 10.391 1.00 97.94 192 MET A N 1
ATOM 1559 C CA . MET A 1 192 ? 7.944 -10.547 9.413 1.00 97.94 192 MET A CA 1
ATOM 1560 C C . MET A 1 192 ? 9.154 -11.207 10.088 1.00 97.94 192 MET A C 1
ATOM 1562 O O . MET A 1 192 ? 9.740 -10.646 11.019 1.00 97.94 192 MET A O 1
ATOM 1566 N N . SER A 1 193 ? 9.593 -12.350 9.559 1.00 97.69 193 SER A N 1
ATOM 1567 C CA . SER A 1 193 ? 10.866 -12.959 9.954 1.00 97.69 193 SER A CA 1
ATOM 1568 C C . SER A 1 193 ? 12.069 -12.107 9.520 1.00 97.69 193 SER A C 1
ATOM 1570 O O . SER A 1 193 ? 11.977 -11.261 8.627 1.00 97.69 193 SER A O 1
ATOM 1572 N N . ASP A 1 194 ? 13.239 -12.344 10.122 1.00 97.75 194 ASP A N 1
ATOM 1573 C CA . ASP A 1 194 ? 14.472 -11.620 9.776 1.00 97.75 194 ASP A CA 1
ATOM 1574 C C . ASP A 1 194 ? 14.899 -11.830 8.316 1.00 97.75 194 ASP A C 1
ATOM 1576 O O . ASP A 1 194 ? 15.385 -10.901 7.670 1.00 97.75 194 ASP A O 1
ATOM 1580 N N . SER A 1 195 ? 14.675 -13.027 7.766 1.00 98.00 195 SER A N 1
ATOM 1581 C CA . SER A 1 195 ? 15.008 -13.335 6.371 1.00 98.00 195 SER A CA 1
ATOM 1582 C C . SER A 1 195 ? 14.078 -12.614 5.387 1.00 98.00 195 SER A C 1
ATOM 1584 O O . SER A 1 195 ? 14.536 -12.076 4.378 1.00 98.00 195 SER A O 1
ATOM 1586 N N . GLU A 1 196 ? 12.777 -12.545 5.684 1.00 97.81 196 GLU A N 1
ATOM 1587 C CA . GLU A 1 196 ? 11.804 -11.763 4.914 1.00 97.81 196 GLU A CA 1
ATOM 1588 C C . GLU A 1 196 ? 12.105 -10.268 4.989 1.00 97.81 196 GLU A C 1
ATOM 1590 O O . GLU A 1 196 ? 12.086 -9.586 3.965 1.00 97.81 196 GLU A O 1
ATOM 1595 N N . HIS A 1 197 ? 12.433 -9.766 6.181 1.00 97.56 197 HIS A N 1
ATOM 1596 C CA . HIS A 1 197 ? 12.777 -8.363 6.395 1.00 97.56 197 HIS A CA 1
ATOM 1597 C C . HIS A 1 197 ? 14.044 -7.957 5.645 1.00 97.56 197 HIS A C 1
ATOM 1599 O O . HIS A 1 197 ? 14.035 -6.932 4.965 1.00 97.56 197 HIS A O 1
ATOM 1605 N N . SER A 1 198 ? 15.101 -8.771 5.709 1.00 98.00 198 SER A N 1
ATOM 1606 C CA . SER A 1 198 ? 16.361 -8.516 5.002 1.00 98.00 198 SER A CA 1
ATOM 1607 C C . SER A 1 198 ? 16.165 -8.473 3.483 1.00 98.00 198 SER A C 1
ATOM 1609 O O . SER A 1 198 ? 16.618 -7.538 2.819 1.00 98.00 198 SER A O 1
ATOM 1611 N N . ARG A 1 199 ? 15.409 -9.432 2.935 1.00 98.31 199 ARG A N 1
ATOM 1612 C CA . ARG A 1 199 ? 15.053 -9.457 1.510 1.00 98.31 199 ARG A CA 1
ATOM 1613 C C . ARG A 1 199 ? 14.228 -8.238 1.110 1.00 98.31 199 ARG A C 1
ATOM 1615 O O . ARG A 1 199 ? 14.594 -7.547 0.164 1.00 98.31 199 ARG A O 1
ATOM 1622 N N . LEU A 1 200 ? 13.174 -7.920 1.866 1.00 97.94 200 LEU A N 1
ATOM 1623 C CA . LEU A 1 200 ? 12.347 -6.746 1.591 1.00 97.94 200 LEU A CA 1
ATOM 1624 C C . LEU A 1 200 ? 13.168 -5.454 1.653 1.00 97.94 200 LEU A C 1
ATOM 1626 O O . LEU A 1 200 ? 12.984 -4.563 0.834 1.00 97.94 200 LEU A O 1
ATOM 1630 N N . GLN A 1 201 ? 14.093 -5.340 2.603 1.00 98.00 201 GLN A N 1
ATOM 1631 C CA . GLN A 1 201 ? 14.980 -4.187 2.699 1.00 98.00 201 GLN A CA 1
ATOM 1632 C C . GLN A 1 201 ? 15.836 -4.013 1.437 1.00 98.00 201 GLN A C 1
ATOM 1634 O O . GLN A 1 201 ? 15.967 -2.886 0.959 1.00 98.00 201 GLN A O 1
ATOM 1639 N N . HIS A 1 202 ? 16.403 -5.100 0.904 1.00 98.12 202 HIS A N 1
ATOM 1640 C CA . HIS A 1 202 ? 17.178 -5.073 -0.338 1.00 98.12 202 HIS A CA 1
ATOM 1641 C C . HIS A 1 202 ? 16.313 -4.654 -1.533 1.00 98.12 202 HIS A C 1
ATOM 1643 O O . HIS A 1 202 ? 16.686 -3.761 -2.294 1.00 98.12 202 HIS A O 1
ATOM 1649 N N . ASP A 1 203 ? 15.126 -5.241 -1.654 1.00 98.62 203 ASP A N 1
ATOM 1650 C CA . ASP A 1 203 ? 14.192 -4.935 -2.733 1.00 98.62 203 ASP A CA 1
ATOM 1651 C C . ASP A 1 203 ? 13.698 -3.484 -2.688 1.00 98.62 203 ASP A C 1
ATOM 1653 O O . ASP A 1 203 ? 13.688 -2.790 -3.705 1.00 98.62 203 ASP A O 1
ATOM 1657 N N . LEU A 1 204 ? 13.358 -2.976 -1.501 1.00 98.50 204 LEU A N 1
ATOM 1658 C CA . LEU A 1 204 ? 12.980 -1.575 -1.337 1.00 98.50 204 LEU A CA 1
ATOM 1659 C C . LEU A 1 204 ? 14.155 -0.629 -1.603 1.00 98.50 204 LEU A C 1
ATOM 1661 O O . LEU A 1 204 ? 13.935 0.457 -2.129 1.00 98.50 204 LEU A O 1
ATOM 1665 N N . ALA A 1 205 ? 15.393 -1.002 -1.267 1.00 98.38 205 ALA A N 1
ATOM 1666 C CA . ALA A 1 205 ? 16.553 -0.182 -1.609 1.00 98.38 205 ALA A CA 1
ATOM 1667 C C . ALA A 1 205 ? 16.669 -0.008 -3.131 1.00 98.38 205 ALA A C 1
ATOM 1669 O O . ALA A 1 205 ? 16.740 1.127 -3.599 1.00 98.38 205 ALA A O 1
ATOM 1670 N N . TRP A 1 206 ? 16.578 -1.112 -3.878 1.00 98.50 206 TRP A N 1
ATOM 1671 C CA . TRP A 1 206 ? 16.595 -1.107 -5.341 1.00 98.50 206 TRP A CA 1
ATOM 1672 C C . TRP A 1 206 ? 15.431 -0.298 -5.940 1.00 98.50 206 TRP A C 1
ATOM 1674 O O . TRP A 1 206 ? 15.643 0.552 -6.804 1.00 98.50 206 TRP A O 1
ATOM 1684 N N . LEU A 1 207 ? 14.202 -0.509 -5.455 1.00 98.56 207 LEU A N 1
ATOM 1685 C CA . LEU A 1 207 ? 13.014 0.171 -5.982 1.00 98.56 207 LEU A CA 1
ATOM 1686 C C . LEU A 1 207 ? 13.086 1.692 -5.784 1.00 98.56 207 LEU A C 1
ATOM 1688 O O . LEU A 1 207 ? 12.773 2.455 -6.699 1.00 98.56 207 LEU A O 1
ATOM 1692 N N . PHE A 1 208 ? 13.482 2.141 -4.590 1.00 98.00 208 PHE A N 1
ATOM 1693 C CA . PHE A 1 208 ? 13.559 3.571 -4.291 1.00 98.00 208 PHE A CA 1
ATOM 1694 C C . PHE A 1 208 ? 14.733 4.252 -4.990 1.00 98.00 208 PHE A C 1
ATOM 1696 O O . PHE A 1 208 ? 14.580 5.392 -5.414 1.00 98.00 208 PHE A O 1
ATOM 1703 N N . GLU A 1 209 ? 15.856 3.559 -5.180 1.00 97.38 209 GLU A N 1
ATOM 1704 C CA . GLU A 1 209 ? 16.952 4.064 -6.006 1.00 97.38 209 GLU A CA 1
ATOM 1705 C C . GLU A 1 209 ? 16.488 4.320 -7.447 1.00 97.38 209 GLU A C 1
ATOM 1707 O O . GLU A 1 209 ? 16.705 5.407 -7.982 1.00 97.38 209 GLU A O 1
ATOM 1712 N N . LEU A 1 210 ? 15.774 3.368 -8.056 1.00 97.50 210 LEU A N 1
ATOM 1713 C CA . LEU A 1 210 ? 15.276 3.518 -9.423 1.00 97.50 210 LEU A CA 1
ATOM 1714 C C . LEU A 1 210 ? 14.202 4.618 -9.535 1.00 97.50 210 LEU A C 1
ATOM 1716 O O . LEU A 1 210 ? 14.196 5.395 -10.490 1.00 97.50 210 LEU A O 1
ATOM 1720 N N . ARG A 1 211 ? 13.322 4.741 -8.533 1.00 97.69 211 ARG A N 1
ATOM 1721 C CA . ARG A 1 211 ? 12.354 5.846 -8.438 1.00 97.69 211 ARG A CA 1
ATOM 1722 C C . ARG A 1 211 ? 13.045 7.203 -8.312 1.00 97.69 211 ARG A C 1
ATOM 1724 O O . ARG A 1 211 ? 12.581 8.170 -8.914 1.00 97.69 211 ARG A O 1
ATOM 1731 N N . ASP A 1 212 ? 14.119 7.297 -7.536 1.00 96.81 212 ASP A N 1
ATOM 1732 C CA . ASP A 1 212 ? 14.855 8.549 -7.372 1.00 96.81 212 ASP A CA 1
ATOM 1733 C C . ASP A 1 212 ? 15.589 8.926 -8.664 1.00 96.81 212 ASP A C 1
ATOM 1735 O O . ASP A 1 212 ? 15.533 10.087 -9.057 1.00 96.81 212 ASP A O 1
ATOM 1739 N N . GLN A 1 213 ? 16.151 7.958 -9.396 1.00 95.81 213 GLN A N 1
ATOM 1740 C CA . GLN A 1 213 ? 16.707 8.191 -10.738 1.00 95.81 213 GLN A CA 1
ATOM 1741 C C . GLN A 1 213 ? 15.644 8.658 -11.748 1.00 95.81 213 GLN A C 1
ATOM 1743 O O . GLN A 1 213 ? 15.940 9.482 -12.608 1.00 95.81 213 GLN A O 1
ATOM 1748 N N . ALA A 1 214 ? 14.400 8.177 -11.638 1.00 95.31 214 ALA A N 1
ATOM 1749 C CA . ALA A 1 214 ? 13.290 8.636 -12.478 1.00 95.31 214 ALA A CA 1
ATOM 1750 C C . ALA A 1 214 ? 12.890 10.093 -12.187 1.00 95.31 214 ALA A C 1
ATOM 1752 O O . ALA A 1 214 ? 12.619 10.864 -13.106 1.00 95.31 214 ALA A O 1
ATOM 1753 N N . ALA A 1 215 ? 12.818 10.465 -10.906 1.00 95.38 215 ALA A N 1
ATOM 1754 C CA . ALA A 1 215 ? 12.381 11.794 -10.471 1.00 95.38 215 ALA A CA 1
ATOM 1755 C C . ALA A 1 215 ? 13.496 12.851 -10.540 1.00 95.38 215 ALA A C 1
ATOM 1757 O O . ALA A 1 215 ? 13.224 14.042 -10.707 1.00 95.38 215 ALA A O 1
ATOM 1758 N N . HIS A 1 216 ? 14.744 12.415 -10.392 1.00 94.44 216 HIS A N 1
ATOM 1759 C CA . HIS A 1 216 ? 15.939 13.246 -10.333 1.00 94.44 216 HIS A CA 1
ATOM 1760 C C . HIS A 1 216 ? 17.014 12.669 -11.266 1.00 94.44 216 HIS A C 1
ATOM 1762 O O . HIS A 1 216 ? 18.058 12.214 -10.791 1.00 94.44 216 HIS A O 1
ATOM 1768 N N . PRO A 1 217 ? 16.762 12.644 -12.590 1.00 89.88 217 PRO A N 1
ATOM 1769 C CA . PRO A 1 217 ? 17.697 12.054 -13.533 1.00 89.88 217 PRO A CA 1
ATOM 1770 C C . PRO A 1 217 ? 19.016 12.825 -13.521 1.00 89.88 217 PRO A C 1
ATOM 1772 O O . PRO A 1 217 ? 19.039 14.059 -13.520 1.00 89.88 217 PRO A O 1
ATOM 1775 N N . TYR A 1 218 ? 20.121 12.086 -13.537 1.00 84.38 218 TYR A N 1
ATOM 1776 C CA . TYR A 1 218 ? 21.431 12.671 -13.772 1.00 84.38 218 TYR A CA 1
ATOM 1777 C C . TYR A 1 218 ? 21.527 13.100 -15.241 1.00 84.38 218 TYR A C 1
ATOM 1779 O O . TYR A 1 218 ? 21.112 12.364 -16.132 1.00 84.38 218 TYR A O 1
ATOM 1787 N N . THR A 1 219 ? 22.016 14.313 -15.501 1.00 75.69 219 THR A N 1
ATOM 1788 C CA . THR A 1 219 ? 21.949 14.934 -16.836 1.00 75.69 219 THR A CA 1
ATOM 1789 C C . THR A 1 219 ? 23.080 14.523 -17.776 1.00 75.69 219 THR A C 1
ATOM 1791 O O . THR A 1 219 ? 23.080 14.932 -18.935 1.00 75.69 219 THR A O 1
ATOM 1794 N N . GLU A 1 220 ? 24.070 13.770 -17.299 1.00 85.56 220 GLU A N 1
ATOM 1795 C CA . GLU A 1 220 ? 25.189 13.344 -18.138 1.00 85.56 220 GLU A CA 1
ATOM 1796 C C . GLU A 1 220 ? 24.797 12.164 -19.027 1.00 85.56 220 GLU A C 1
ATOM 1798 O O . GLU A 1 220 ? 24.126 11.227 -18.595 1.00 85.56 220 GLU A O 1
ATOM 1803 N N . SER A 1 221 ? 25.224 12.211 -20.288 1.00 85.44 221 SER A N 1
ATOM 1804 C CA . SER A 1 221 ? 25.003 11.118 -21.230 1.00 85.44 221 SER A CA 1
ATOM 1805 C C . SER A 1 221 ? 25.878 9.923 -20.858 1.00 85.44 221 SER A C 1
ATOM 1807 O O . SER A 1 221 ? 27.096 9.957 -21.025 1.00 85.44 221 SER A O 1
ATOM 1809 N N . GLU A 1 222 ? 25.251 8.859 -20.366 1.00 92.62 222 GLU A N 1
ATOM 1810 C CA . GLU A 1 222 ? 25.906 7.567 -20.177 1.00 92.62 222 GLU A CA 1
ATOM 1811 C C . GLU A 1 222 ? 26.134 6.876 -21.541 1.00 92.62 222 GLU A C 1
ATOM 1813 O O . GLU A 1 222 ? 25.347 7.070 -22.475 1.00 92.62 222 GLU A O 1
ATOM 1818 N N . PRO A 1 223 ? 27.187 6.048 -21.686 1.00 95.31 223 PRO A N 1
ATOM 1819 C CA . PRO A 1 223 ? 27.347 5.191 -22.856 1.00 95.31 223 PRO A CA 1
ATOM 1820 C C . PRO A 1 223 ? 26.135 4.276 -23.063 1.00 95.31 223 PRO A C 1
ATOM 1822 O O . PRO A 1 223 ? 25.463 3.893 -22.103 1.00 95.31 223 PRO A O 1
ATOM 1825 N N . ALA A 1 224 ? 25.891 3.883 -24.315 1.00 96.25 224 ALA A N 1
ATOM 1826 C CA . ALA A 1 224 ? 24.842 2.921 -24.631 1.00 96.25 224 ALA A CA 1
ATOM 1827 C C . ALA A 1 224 ? 25.063 1.600 -23.875 1.00 96.25 224 ALA A C 1
ATOM 1829 O O . ALA A 1 224 ? 26.188 1.103 -23.785 1.00 96.25 224 ALA A O 1
ATOM 1830 N N . GLN A 1 225 ? 23.980 1.027 -23.357 1.00 96.81 225 GLN A N 1
ATOM 1831 C CA . GLN A 1 225 ? 23.977 -0.234 -22.618 1.00 96.81 225 GLN A CA 1
ATOM 1832 C C . GLN A 1 225 ? 23.173 -1.278 -23.392 1.00 96.81 225 GLN A C 1
ATOM 1834 O O . GLN A 1 225 ? 22.330 -0.937 -24.222 1.00 96.81 225 GLN A O 1
ATOM 1839 N N . GLU A 1 226 ? 23.440 -2.556 -23.138 1.00 96.94 226 GLU A N 1
ATOM 1840 C CA . GLU A 1 226 ? 22.680 -3.643 -23.750 1.00 96.94 226 GLU A CA 1
ATOM 1841 C C . GLU A 1 226 ? 21.286 -3.733 -23.112 1.00 96.94 226 GLU A C 1
ATOM 1843 O O . GLU A 1 226 ? 21.142 -3.844 -21.894 1.00 96.94 226 GLU A O 1
ATOM 1848 N N . HIS A 1 227 ? 20.251 -3.638 -23.941 1.00 96.88 227 HIS A N 1
ATOM 1849 C CA . HIS A 1 227 ? 18.861 -3.821 -23.550 1.00 96.88 227 HIS A CA 1
ATOM 1850 C C . HIS A 1 227 ? 18.567 -5.313 -23.342 1.00 96.88 227 HIS A C 1
ATOM 1852 O O . HIS A 1 227 ? 19.087 -6.125 -24.111 1.00 96.88 227 HIS A O 1
ATOM 1858 N N . PRO A 1 228 ? 17.643 -5.711 -22.442 1.00 96.19 228 PRO A N 1
ATOM 1859 C CA . PRO A 1 228 ? 17.229 -7.114 -22.303 1.00 96.19 228 PRO A CA 1
ATOM 1860 C C . PRO A 1 228 ? 16.686 -7.777 -23.581 1.00 96.19 228 PRO A C 1
ATOM 1862 O O . PRO A 1 228 ? 16.518 -8.989 -23.616 1.00 96.19 228 PRO A O 1
ATOM 1865 N N . ALA A 1 229 ? 16.403 -6.995 -24.624 1.00 95.38 229 ALA A N 1
ATOM 1866 C CA . ALA A 1 229 ? 16.009 -7.487 -25.944 1.00 95.38 229 ALA A CA 1
ATOM 1867 C C . ALA A 1 229 ? 17.202 -7.748 -26.898 1.00 95.38 229 ALA A C 1
ATOM 1869 O O . ALA A 1 229 ? 16.980 -8.015 -28.076 1.00 95.38 229 ALA A O 1
ATOM 1870 N N . GLY A 1 230 ? 18.452 -7.651 -26.426 1.00 95.44 230 GLY A N 1
ATOM 1871 C CA . GLY A 1 230 ? 19.659 -8.037 -27.175 1.00 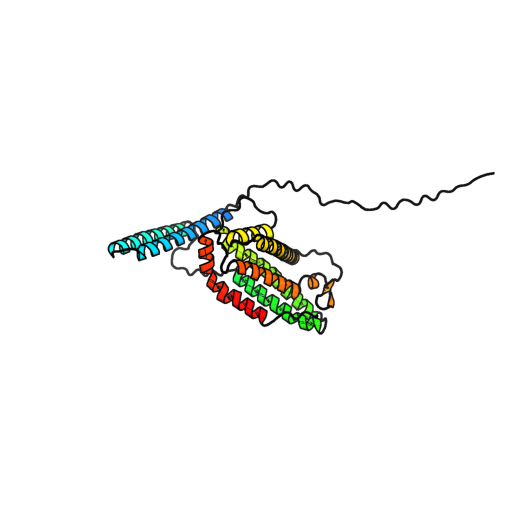95.44 230 GLY A CA 1
ATOM 1872 C C . GLY A 1 230 ? 20.224 -6.977 -28.129 1.00 95.44 230 GLY A C 1
ATOM 1873 O O . GLY A 1 230 ? 20.903 -7.317 -29.096 1.00 95.44 230 GLY A O 1
ATOM 1874 N N . PHE A 1 231 ? 19.936 -5.692 -27.907 1.00 94.94 231 PHE A N 1
ATOM 1875 C CA . PHE A 1 231 ? 20.5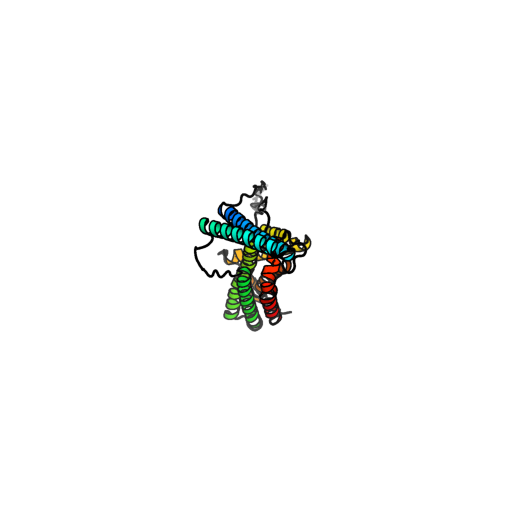00 -4.590 -28.698 1.00 94.94 231 PHE A CA 1
ATOM 1876 C C . PHE A 1 231 ? 20.925 -3.421 -27.805 1.00 94.94 231 PHE A C 1
ATOM 1878 O O . PHE A 1 231 ? 20.422 -3.266 -26.697 1.00 94.94 231 PHE A O 1
ATOM 1885 N N . TYR A 1 232 ? 21.836 -2.573 -28.284 1.00 96.25 232 TYR A N 1
ATOM 1886 C CA . TYR A 1 232 ? 22.328 -1.423 -27.519 1.00 96.25 232 TYR A CA 1
ATOM 1887 C C . TYR A 1 232 ? 21.413 -0.201 -27.662 1.00 96.25 232 TYR A C 1
ATOM 1889 O O . TYR A 1 232 ? 20.992 0.143 -28.767 1.00 96.25 232 TYR A O 1
ATOM 1897 N N . THR A 1 233 ? 21.131 0.477 -26.551 1.00 95.81 233 THR A N 1
ATOM 1898 C CA . THR A 1 233 ? 20.285 1.682 -26.489 1.00 95.81 233 THR A CA 1
ATOM 1899 C C . THR A 1 233 ? 20.745 2.616 -25.361 1.00 95.81 233 THR A C 1
ATOM 1901 O O . THR A 1 233 ? 21.713 2.315 -24.660 1.00 95.81 233 THR A O 1
ATOM 1904 N N . GLY A 1 234 ? 20.083 3.765 -25.195 1.00 95.06 234 GLY A N 1
ATOM 1905 C CA . GLY A 1 234 ? 20.336 4.691 -24.089 1.00 95.06 234 GLY A CA 1
ATOM 1906 C C . GLY A 1 234 ? 20.187 4.006 -22.728 1.00 95.06 234 GLY A C 1
ATOM 1907 O O . GLY A 1 234 ? 19.304 3.163 -22.536 1.00 95.06 234 GLY A O 1
ATOM 1908 N N . ALA A 1 235 ? 21.057 4.354 -21.779 1.00 95.44 235 ALA A N 1
ATOM 1909 C CA . ALA A 1 235 ? 21.099 3.732 -20.456 1.00 95.44 235 ALA A CA 1
ATOM 1910 C C . ALA A 1 235 ? 19.752 3.815 -19.719 1.00 95.44 235 ALA A C 1
ATOM 1912 O O . ALA A 1 235 ? 19.364 2.887 -19.016 1.00 95.44 235 ALA A O 1
ATOM 1913 N N . GLU A 1 236 ? 19.001 4.896 -19.909 1.00 95.88 236 GLU A N 1
ATOM 1914 C CA . GLU A 1 236 ? 17.661 5.084 -19.364 1.00 95.88 236 GLU A CA 1
ATOM 1915 C C . GLU A 1 236 ? 16.656 4.057 -19.899 1.00 95.88 236 GLU A C 1
ATOM 1917 O O . GLU A 1 236 ? 15.872 3.515 -19.121 1.00 95.88 236 GLU A O 1
ATOM 1922 N N . CYS A 1 237 ? 16.725 3.711 -21.186 1.00 96.12 237 CYS A N 1
ATOM 1923 C CA . CYS A 1 237 ? 15.884 2.665 -21.763 1.00 96.12 237 CYS A CA 1
ATOM 1924 C C . CYS A 1 237 ? 16.284 1.279 -21.229 1.00 96.12 237 CYS A C 1
ATOM 1926 O O . CYS A 1 237 ? 15.427 0.433 -21.009 1.00 96.12 237 CYS A O 1
ATOM 1928 N N . CYS A 1 238 ? 17.569 1.051 -20.936 1.00 96.06 238 CYS A N 1
ATOM 1929 C CA . CYS A 1 238 ? 18.019 -0.182 -20.278 1.00 96.06 238 CYS A CA 1
ATOM 1930 C C . CYS A 1 238 ? 17.647 -0.253 -18.793 1.00 96.06 238 CYS A C 1
ATOM 1932 O O . CYS A 1 238 ? 17.453 -1.346 -18.272 1.00 96.06 238 CYS A O 1
ATOM 1934 N N . LYS A 1 239 ? 17.537 0.879 -18.092 1.00 96.56 239 LYS A N 1
ATOM 1935 C CA . LYS A 1 239 ? 17.131 0.926 -16.677 1.00 96.56 239 LYS A CA 1
ATOM 1936 C C . LYS A 1 239 ? 15.618 0.781 -16.514 1.00 96.56 239 LYS A C 1
ATOM 1938 O O . LYS A 1 239 ? 15.164 0.086 -15.604 1.00 96.56 239 LYS A O 1
ATOM 1943 N N . PHE A 1 240 ? 14.836 1.407 -17.391 1.00 98.06 240 PHE A N 1
ATOM 1944 C CA . PHE A 1 240 ? 13.372 1.388 -17.369 1.00 98.06 240 PHE A CA 1
ATOM 1945 C C . PHE A 1 240 ? 12.836 0.582 -18.554 1.00 98.06 240 PHE A C 1
ATOM 1947 O O . PHE A 1 240 ? 12.559 1.136 -19.615 1.00 98.06 240 PHE A O 1
ATOM 1954 N N . ASN A 1 241 ? 12.663 -0.720 -18.341 1.00 98.19 241 ASN A N 1
ATOM 1955 C CA . ASN A 1 241 ? 12.162 -1.673 -19.330 1.00 98.19 241 ASN A CA 1
ATOM 1956 C C . ASN A 1 241 ? 11.152 -2.645 -18.692 1.00 98.19 241 ASN A C 1
ATOM 1958 O O . ASN A 1 241 ? 10.935 -2.617 -17.477 1.00 98.19 241 ASN A O 1
ATOM 1962 N N . ALA A 1 242 ? 10.578 -3.544 -19.493 1.00 98.12 242 ALA A N 1
ATOM 1963 C CA . ALA A 1 242 ? 9.554 -4.489 -19.057 1.00 98.12 242 ALA A CA 1
ATOM 1964 C C . ALA A 1 242 ? 10.011 -5.410 -17.908 1.00 98.12 242 ALA A C 1
ATOM 1966 O O . ALA A 1 242 ? 9.210 -5.759 -17.034 1.00 98.12 242 ALA A O 1
ATOM 1967 N N . VAL A 1 243 ? 11.296 -5.786 -17.872 1.00 98.00 243 VAL A N 1
ATOM 1968 C CA . VAL A 1 243 ? 11.878 -6.624 -16.809 1.00 98.00 243 VAL A CA 1
ATOM 1969 C C . VAL A 1 243 ? 11.926 -5.850 -15.495 1.00 98.00 243 VAL A C 1
ATOM 1971 O O . VAL A 1 243 ? 11.472 -6.342 -14.458 1.00 98.00 243 VAL A O 1
ATOM 1974 N N . THR A 1 244 ? 12.453 -4.623 -15.520 1.00 98.38 244 THR A N 1
ATOM 1975 C CA . THR A 1 244 ? 12.595 -3.809 -14.308 1.00 98.38 244 THR A CA 1
ATOM 1976 C C . THR A 1 244 ? 11.245 -3.308 -13.807 1.00 98.38 244 THR A C 1
ATOM 1978 O O . THR A 1 244 ? 10.999 -3.353 -12.601 1.00 98.38 244 THR A O 1
ATOM 1981 N N . SER A 1 245 ? 10.310 -2.945 -14.691 1.00 98.56 245 SER A N 1
ATOM 1982 C CA . SER A 1 245 ? 8.934 -2.649 -14.279 1.00 98.56 245 SER A CA 1
ATOM 1983 C C . SER A 1 245 ? 8.249 -3.861 -13.652 1.00 98.56 245 SER A C 1
ATOM 1985 O O . SER A 1 245 ? 7.569 -3.713 -12.637 1.00 98.56 245 SER A O 1
ATOM 1987 N N . GLY A 1 246 ? 8.475 -5.062 -14.200 1.00 98.44 246 GLY A N 1
ATOM 1988 C CA . GLY A 1 246 ? 7.941 -6.302 -13.641 1.00 98.44 246 GLY A CA 1
ATOM 1989 C C . GLY A 1 246 ? 8.417 -6.545 -12.214 1.00 98.44 246 GLY A C 1
ATOM 1990 O O . GLY A 1 246 ? 7.591 -6.715 -11.314 1.00 98.44 246 GLY A O 1
ATOM 1991 N N . ARG A 1 247 ? 9.732 -6.432 -11.984 1.00 98.44 247 ARG A N 1
ATOM 1992 C CA . ARG A 1 247 ? 10.320 -6.519 -10.640 1.00 98.44 247 ARG A CA 1
ATOM 1993 C C . ARG A 1 247 ? 9.749 -5.459 -9.694 1.00 98.44 247 ARG A C 1
ATOM 1995 O O . ARG A 1 247 ? 9.461 -5.767 -8.542 1.00 98.44 247 ARG A O 1
ATOM 2002 N N . ALA A 1 248 ? 9.574 -4.218 -10.149 1.00 98.69 248 ALA A N 1
ATOM 2003 C CA . ALA A 1 248 ? 9.025 -3.151 -9.312 1.00 98.69 248 ALA A CA 1
ATOM 2004 C C . ALA A 1 248 ? 7.599 -3.463 -8.827 1.00 98.69 248 ALA A C 1
ATOM 2006 O O . ALA A 1 248 ? 7.311 -3.318 -7.635 1.00 98.69 248 ALA A O 1
ATOM 2007 N N . VAL A 1 249 ? 6.740 -3.961 -9.721 1.00 98.81 249 VAL A N 1
ATOM 2008 C CA . VAL A 1 249 ? 5.379 -4.387 -9.365 1.00 98.81 249 VAL A CA 1
ATOM 2009 C C . VAL A 1 249 ? 5.401 -5.602 -8.435 1.00 98.81 249 VAL A C 1
ATOM 2011 O O . VAL A 1 249 ? 4.624 -5.647 -7.479 1.00 98.81 249 VAL A O 1
ATOM 2014 N N . ASP A 1 250 ? 6.311 -6.558 -8.646 1.00 98.56 250 ASP A N 1
ATOM 2015 C CA . ASP A 1 250 ? 6.473 -7.713 -7.752 1.00 98.56 250 ASP A CA 1
ATOM 2016 C C . ASP A 1 250 ? 6.815 -7.283 -6.321 1.00 98.56 250 ASP A C 1
ATOM 2018 O O . ASP A 1 250 ? 6.247 -7.814 -5.367 1.00 98.56 250 ASP A O 1
ATOM 2022 N N . ILE A 1 251 ? 7.676 -6.276 -6.158 1.00 98.75 251 ILE A N 1
ATOM 2023 C CA . ILE A 1 251 ? 8.036 -5.729 -4.843 1.00 98.75 251 ILE A CA 1
ATOM 2024 C C . ILE A 1 251 ? 6.821 -5.079 -4.171 1.00 98.75 251 ILE A C 1
ATOM 2026 O O . ILE A 1 251 ? 6.565 -5.332 -2.991 1.00 98.75 251 ILE A O 1
ATOM 2030 N N . ALA A 1 252 ? 6.039 -4.281 -4.906 1.00 98.69 252 ALA A N 1
ATOM 2031 C CA . ALA A 1 252 ? 4.819 -3.674 -4.373 1.00 98.69 252 ALA A CA 1
ATOM 2032 C C . ALA A 1 252 ? 3.796 -4.740 -3.931 1.00 98.69 252 ALA A C 1
ATOM 2034 O O . ALA A 1 252 ? 3.246 -4.661 -2.831 1.00 98.69 252 ALA A O 1
ATOM 2035 N N . LEU A 1 253 ? 3.591 -5.783 -4.743 1.00 98.56 253 LEU A N 1
ATOM 2036 C CA . LEU A 1 253 ? 2.710 -6.908 -4.415 1.00 98.56 253 LEU A CA 1
ATOM 2037 C C . LEU A 1 253 ? 3.228 -7.754 -3.246 1.00 98.56 253 LEU A C 1
ATOM 2039 O O . LEU A 1 253 ? 2.418 -8.272 -2.471 1.00 98.56 253 LEU A O 1
ATOM 2043 N N . ALA A 1 254 ? 4.548 -7.903 -3.109 1.00 97.94 254 ALA A N 1
ATOM 2044 C CA . ALA A 1 254 ? 5.172 -8.616 -2.000 1.00 97.94 254 ALA A CA 1
ATOM 2045 C C . ALA A 1 254 ? 4.956 -7.884 -0.670 1.00 97.94 254 ALA A C 1
ATOM 2047 O O . ALA A 1 254 ? 4.623 -8.526 0.322 1.00 97.94 254 ALA A O 1
ATOM 2048 N N . VAL A 1 255 ? 5.063 -6.550 -0.653 1.00 98.12 255 VAL A N 1
ATOM 2049 C CA . VAL A 1 255 ? 4.764 -5.739 0.541 1.00 98.12 255 VAL A CA 1
ATOM 2050 C C . VAL A 1 255 ? 3.322 -5.961 0.997 1.00 98.12 255 VAL A C 1
ATOM 2052 O O . VAL A 1 255 ? 3.084 -6.208 2.176 1.00 98.12 255 VAL A O 1
ATOM 2055 N N . LEU A 1 256 ? 2.369 -5.925 0.060 1.00 98.25 256 LEU A N 1
ATOM 2056 C CA . LEU A 1 256 ? 0.954 -6.153 0.358 1.00 98.25 256 LEU A CA 1
ATOM 2057 C C . LEU A 1 256 ? 0.686 -7.595 0.809 1.00 98.25 256 LEU A C 1
ATOM 2059 O O . LEU A 1 256 ? -0.158 -7.818 1.667 1.00 98.25 256 LEU A O 1
ATOM 2063 N N . LYS A 1 257 ? 1.423 -8.584 0.292 1.00 97.56 257 LYS A N 1
ATOM 2064 C CA . LYS A 1 257 ? 1.275 -9.985 0.711 1.00 97.56 257 LYS A CA 1
ATOM 2065 C C . LYS A 1 257 ? 1.510 -10.179 2.213 1.00 97.56 257 LYS A C 1
ATOM 2067 O O . LYS A 1 257 ? 0.811 -10.980 2.819 1.00 97.56 257 LYS A O 1
ATOM 2072 N N . TYR A 1 258 ? 2.442 -9.445 2.824 1.00 97.00 258 TYR A N 1
ATOM 2073 C CA . TYR A 1 258 ? 2.696 -9.567 4.267 1.00 97.00 258 TYR A CA 1
ATOM 2074 C C . TYR A 1 258 ? 1.511 -9.129 5.138 1.00 97.00 258 TYR A C 1
ATOM 2076 O O . TYR A 1 258 ? 1.468 -9.471 6.314 1.00 97.00 258 TYR A O 1
ATOM 2084 N N . ALA A 1 259 ? 0.549 -8.400 4.576 1.00 95.56 259 ALA A N 1
ATOM 2085 C CA . ALA A 1 259 ? -0.640 -7.952 5.281 1.00 95.56 259 ALA A CA 1
ATOM 2086 C C . ALA A 1 259 ? -1.857 -8.881 5.123 1.00 95.56 259 ALA A C 1
ATOM 2088 O O . ALA A 1 259 ? -2.906 -8.552 5.662 1.00 95.56 259 ALA A O 1
ATOM 2089 N N . ASP A 1 260 ? -1.761 -10.011 4.409 1.00 93.25 260 ASP A N 1
ATOM 2090 C CA . ASP A 1 260 ? -2.939 -10.806 4.025 1.00 93.25 260 ASP A CA 1
ATOM 2091 C C . ASP A 1 260 ? -2.747 -12.333 4.150 1.00 93.25 260 ASP A C 1
ATOM 2093 O O . ASP A 1 260 ? -2.323 -12.987 3.192 1.00 93.25 260 ASP A O 1
ATOM 2097 N N . PRO A 1 261 ? -3.104 -12.929 5.307 1.00 91.88 261 PRO A N 1
ATOM 2098 C CA . PRO A 1 261 ? -3.160 -12.321 6.642 1.00 91.88 261 PRO A CA 1
ATOM 2099 C C . PRO A 1 261 ? -1.748 -12.182 7.261 1.00 91.88 261 PRO A C 1
ATOM 2101 O O . PRO A 1 261 ? -0.856 -12.967 6.930 1.00 91.88 261 PRO A O 1
ATOM 2104 N N . PRO A 1 262 ? -1.516 -11.228 8.185 1.00 94.88 262 PRO A N 1
ATOM 2105 C CA . PRO A 1 262 ? -0.217 -11.066 8.829 1.00 94.88 262 PRO A CA 1
ATOM 2106 C C . PRO A 1 262 ? 0.089 -12.222 9.785 1.00 94.88 262 PRO A C 1
ATOM 2108 O O . PRO A 1 262 ? -0.793 -12.710 10.490 1.00 94.88 262 PRO A O 1
ATOM 2111 N N . THR A 1 263 ? 1.364 -12.612 9.862 1.00 95.56 263 THR A N 1
ATOM 2112 C CA . THR A 1 263 ? 1.833 -13.693 10.746 1.00 95.56 263 THR A CA 1
ATOM 2113 C C . THR A 1 263 ? 1.653 -13.342 12.221 1.00 95.56 263 THR A C 1
ATOM 2115 O O . THR A 1 263 ? 1.240 -14.180 13.019 1.00 95.56 263 THR A O 1
ATOM 2118 N N . SER A 1 264 ? 1.986 -12.105 12.595 1.00 97.06 264 SER A N 1
ATOM 2119 C CA . SER A 1 264 ? 1.853 -11.606 13.964 1.00 97.06 264 SER A CA 1
ATOM 2120 C C . SER A 1 264 ? 1.611 -10.095 13.924 1.00 97.06 264 SER A C 1
ATOM 2122 O O . SER A 1 264 ? 2.581 -9.333 13.898 1.00 97.06 264 SER A O 1
ATOM 2124 N N . PRO A 1 265 ? 0.347 -9.633 13.888 1.00 97.62 265 PRO A N 1
ATOM 2125 C CA . PRO A 1 265 ? 0.049 -8.206 13.860 1.00 97.62 265 PRO A CA 1
ATOM 2126 C C . PRO A 1 265 ? 0.600 -7.506 15.111 1.00 97.62 265 PRO A C 1
ATOM 2128 O O . PRO A 1 265 ? 0.511 -8.033 16.219 1.00 97.62 265 PRO A O 1
ATOM 2131 N N . ALA A 1 266 ? 1.151 -6.299 14.949 1.00 97.69 266 ALA A N 1
ATOM 2132 C CA . ALA A 1 266 ? 1.799 -5.562 16.043 1.00 97.69 266 ALA A CA 1
ATOM 2133 C C . ALA A 1 266 ? 0.871 -5.274 17.232 1.00 97.69 266 ALA A C 1
ATOM 2135 O O . ALA A 1 266 ? 1.312 -5.176 18.377 1.00 97.69 266 ALA A O 1
ATOM 2136 N N . ASN A 1 267 ? -0.404 -5.025 16.936 1.00 97.56 267 ASN A N 1
ATOM 2137 C CA . ASN A 1 267 ? -1.439 -4.673 17.895 1.00 97.56 267 ASN A CA 1
ATOM 2138 C C . ASN A 1 267 ? -2.829 -4.878 17.269 1.00 97.56 267 ASN A C 1
ATOM 2140 O O . ASN A 1 267 ? -2.957 -5.115 16.064 1.00 97.56 267 ASN A O 1
ATOM 2144 N N . ARG A 1 268 ? -3.877 -4.712 18.084 1.00 97.25 268 ARG A N 1
ATOM 2145 C CA . ARG A 1 268 ? -5.272 -4.867 17.644 1.00 97.25 268 ARG A CA 1
ATOM 2146 C C . ARG A 1 268 ? -5.698 -3.897 16.538 1.00 97.25 268 ARG A C 1
ATOM 2148 O O . ARG A 1 268 ? -6.592 -4.216 15.767 1.00 97.25 268 ARG A O 1
ATOM 2155 N N . TRP A 1 269 ? -5.091 -2.711 16.448 1.00 97.81 269 TRP A N 1
ATOM 2156 C CA . TRP A 1 269 ? -5.442 -1.743 15.405 1.00 97.81 269 TRP A CA 1
ATOM 2157 C C . TRP A 1 269 ? -4.916 -2.188 14.040 1.00 97.81 269 TRP A C 1
ATOM 2159 O O . TRP A 1 269 ? -5.606 -2.007 13.043 1.00 97.81 269 TRP A O 1
ATOM 2169 N N . ILE A 1 270 ? -3.743 -2.831 13.983 1.00 98.25 270 ILE A N 1
ATOM 2170 C CA . ILE A 1 270 ? -3.254 -3.477 12.755 1.00 98.25 270 ILE A CA 1
ATOM 2171 C C . ILE A 1 270 ? -4.129 -4.675 12.374 1.00 98.25 270 ILE A C 1
ATOM 2173 O O . ILE A 1 270 ? -4.430 -4.863 11.194 1.00 98.25 2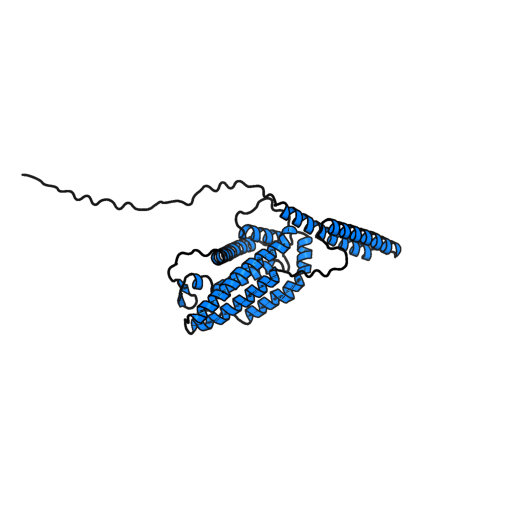70 ILE A O 1
ATOM 2177 N N . GLU A 1 271 ? -4.569 -5.466 13.351 1.00 97.69 271 GLU A N 1
ATOM 2178 C CA . GLU A 1 271 ? -5.496 -6.576 13.111 1.00 97.69 271 GLU A CA 1
ATOM 2179 C C . GLU A 1 271 ? -6.828 -6.079 12.522 1.00 97.69 271 GLU A C 1
ATOM 2181 O O . GLU A 1 271 ? -7.238 -6.538 11.454 1.00 97.69 271 GLU A O 1
ATOM 2186 N N . ARG A 1 272 ? -7.454 -5.070 13.143 1.00 97.62 272 ARG A N 1
ATOM 2187 C CA . ARG A 1 272 ? -8.669 -4.427 12.619 1.00 97.62 272 ARG A CA 1
ATOM 2188 C C . ARG A 1 272 ? -8.444 -3.845 11.228 1.00 97.62 272 ARG A C 1
ATOM 2190 O O . ARG A 1 272 ? -9.233 -4.100 10.322 1.00 97.62 272 ARG A O 1
ATOM 2197 N N . TRP A 1 273 ? -7.364 -3.085 11.040 1.00 97.56 273 TRP A N 1
ATOM 2198 C CA . TRP A 1 273 ? -7.021 -2.505 9.742 1.00 97.56 273 TRP A CA 1
ATOM 2199 C C . TRP A 1 273 ? -6.904 -3.595 8.665 1.00 97.56 273 TRP A C 1
ATOM 2201 O O . TRP A 1 273 ? -7.448 -3.437 7.575 1.00 97.56 273 TRP A O 1
ATOM 2211 N N . THR A 1 274 ? -6.297 -4.741 8.986 1.00 97.50 274 THR A N 1
ATOM 2212 C CA . THR A 1 274 ? -6.188 -5.880 8.061 1.00 97.50 274 THR A CA 1
ATOM 2213 C C . THR A 1 274 ? -7.571 -6.385 7.649 1.00 97.50 274 THR A C 1
ATOM 2215 O O . THR A 1 274 ? -7.851 -6.551 6.462 1.00 97.50 274 THR A O 1
ATOM 2218 N N . GLN A 1 275 ? -8.471 -6.573 8.616 1.00 97.06 275 GLN A N 1
ATOM 2219 C CA . GLN A 1 275 ? -9.843 -7.018 8.361 1.00 97.06 275 GLN A CA 1
ATOM 2220 C C . GLN A 1 275 ? -10.617 -6.008 7.496 1.00 97.06 275 GLN A C 1
ATOM 2222 O O . GLN A 1 275 ? -11.259 -6.394 6.517 1.00 97.06 275 GLN A O 1
ATOM 2227 N N . GLU A 1 276 ? -10.499 -4.710 7.795 1.00 96.38 276 GLU A N 1
ATOM 2228 C CA . GLU A 1 276 ? -11.114 -3.622 7.022 1.00 96.38 276 GLU A CA 1
ATOM 2229 C C . GLU A 1 276 ? -10.587 -3.547 5.576 1.00 96.38 276 GLU A C 1
ATOM 2231 O O . GLU A 1 276 ? -11.295 -3.088 4.675 1.00 96.38 276 GLU A O 1
ATOM 2236 N N . ARG A 1 277 ? -9.343 -3.977 5.330 1.00 97.31 277 ARG A N 1
ATOM 2237 C CA . ARG A 1 277 ? -8.709 -3.965 4.002 1.00 97.31 277 ARG A CA 1
ATOM 2238 C C . ARG A 1 277 ? -8.815 -5.293 3.254 1.00 97.31 277 ARG A C 1
ATOM 2240 O O . ARG A 1 277 ? -8.567 -5.309 2.050 1.00 97.31 277 ARG A O 1
ATOM 2247 N N . ALA A 1 278 ? -9.274 -6.368 3.891 1.00 96.94 278 ALA A N 1
ATOM 2248 C CA . ALA A 1 278 ? -9.348 -7.699 3.285 1.00 96.94 278 ALA A CA 1
ATOM 2249 C C . ALA A 1 278 ? -10.168 -7.737 1.977 1.00 96.94 278 ALA A C 1
ATOM 2251 O O . ALA A 1 278 ? -9.850 -8.486 1.055 1.00 96.94 278 ALA A O 1
ATOM 2252 N N . ALA A 1 279 ? -11.208 -6.902 1.854 1.00 96.19 279 ALA A N 1
ATOM 2253 C CA . ALA A 1 279 ? -11.967 -6.783 0.607 1.00 96.19 279 ALA A CA 1
ATOM 2254 C C . ALA A 1 279 ? -11.122 -6.222 -0.551 1.00 96.19 279 ALA A C 1
ATOM 2256 O O . ALA A 1 279 ? -11.243 -6.709 -1.669 1.00 96.19 279 ALA A O 1
ATOM 2257 N N . TYR A 1 280 ? -10.237 -5.253 -0.292 1.00 96.31 280 TYR A N 1
ATOM 2258 C CA . TYR A 1 280 ? -9.338 -4.700 -1.311 1.00 96.31 280 TYR A CA 1
ATOM 2259 C C . TYR A 1 280 ? -8.276 -5.710 -1.745 1.00 96.31 280 TYR A C 1
ATOM 2261 O O . TYR A 1 280 ? -7.954 -5.771 -2.928 1.00 96.31 280 TYR A O 1
ATOM 2269 N N . HIS A 1 281 ? -7.768 -6.527 -0.822 1.00 97.12 281 HIS A N 1
ATOM 2270 C CA . HIS A 1 281 ? -6.858 -7.615 -1.176 1.00 97.12 281 HIS A CA 1
ATOM 2271 C C . HIS A 1 281 ? -7.523 -8.594 -2.148 1.00 97.12 281 HIS A C 1
ATOM 2273 O O . HIS A 1 281 ? -7.049 -8.760 -3.270 1.00 97.12 281 HIS A O 1
ATOM 2279 N N . ARG A 1 282 ? -8.702 -9.109 -1.782 1.00 97.12 282 ARG A N 1
ATOM 2280 C CA . ARG A 1 282 ? -9.441 -10.065 -2.619 1.00 97.12 282 ARG A CA 1
ATOM 2281 C C . ARG A 1 282 ? -9.924 -9.488 -3.950 1.00 97.12 282 ARG A C 1
ATOM 2283 O O . ARG A 1 282 ? -9.905 -10.175 -4.959 1.00 97.12 282 ARG A O 1
ATOM 2290 N N . GLN A 1 283 ? -10.433 -8.257 -3.956 1.00 97.44 283 GLN A N 1
ATOM 2291 C CA . GLN A 1 283 ? -11.101 -7.697 -5.141 1.00 97.44 283 GLN A CA 1
ATOM 2292 C C . GLN A 1 283 ? -10.155 -6.937 -6.068 1.00 97.44 283 GLN A C 1
ATOM 2294 O O . GLN A 1 283 ? -10.416 -6.867 -7.264 1.00 97.44 283 GLN A O 1
ATOM 2299 N N . VAL A 1 284 ? -9.092 -6.335 -5.527 1.00 97.69 284 VAL A N 1
ATOM 2300 C CA . VAL A 1 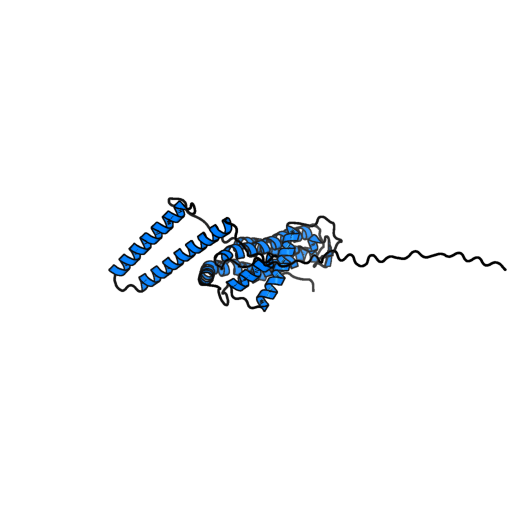284 ? -8.172 -5.488 -6.299 1.00 97.69 284 VAL A CA 1
ATOM 2301 C C . VAL A 1 284 ? -6.817 -6.166 -6.435 1.00 97.69 284 VAL A C 1
ATOM 2303 O O . VAL A 1 284 ? -6.360 -6.380 -7.551 1.00 97.69 284 VAL A O 1
ATOM 2306 N N . VAL A 1 285 ? -6.169 -6.536 -5.326 1.00 98.06 285 VAL A N 1
ATOM 2307 C CA . VAL A 1 285 ? -4.803 -7.086 -5.379 1.00 98.06 285 VAL A CA 1
ATOM 2308 C C . VAL A 1 285 ? -4.775 -8.427 -6.112 1.00 98.06 285 VAL A C 1
ATOM 2310 O O . VAL A 1 285 ? -3.945 -8.604 -7.003 1.00 98.06 285 VAL A O 1
ATOM 2313 N N . ASP A 1 286 ? -5.688 -9.343 -5.792 1.00 97.94 286 ASP A N 1
ATOM 2314 C CA . ASP A 1 286 ? -5.740 -10.657 -6.441 1.00 97.94 286 ASP A CA 1
ATOM 2315 C C . ASP A 1 286 ? -6.145 -10.556 -7.915 1.00 97.94 286 ASP A C 1
ATOM 2317 O O . ASP A 1 286 ? -5.471 -11.132 -8.765 1.00 97.94 286 ASP A O 1
ATOM 2321 N N . ALA A 1 287 ? -7.124 -9.711 -8.249 1.00 98.12 287 ALA A N 1
ATOM 2322 C CA . ALA A 1 287 ? -7.497 -9.452 -9.641 1.00 98.12 287 ALA A CA 1
ATOM 2323 C C . ALA A 1 287 ? -6.322 -8.891 -10.469 1.00 98.12 287 ALA A C 1
ATOM 2325 O O . ALA A 1 287 ? -6.115 -9.274 -11.621 1.00 98.12 287 ALA A O 1
ATOM 2326 N N . LEU A 1 288 ? -5.507 -8.000 -9.890 1.00 98.31 288 LEU A N 1
ATOM 2327 C CA . LEU A 1 288 ? -4.309 -7.476 -10.555 1.00 98.31 288 LEU A CA 1
ATOM 2328 C C . LEU A 1 288 ? -3.204 -8.535 -10.684 1.00 98.31 288 LEU A C 1
ATOM 2330 O O . LEU A 1 288 ? -2.485 -8.534 -11.684 1.00 98.31 288 LEU A O 1
ATOM 2334 N N . ARG A 1 289 ? -3.064 -9.449 -9.714 1.00 98.12 289 ARG A N 1
ATOM 2335 C CA . ARG A 1 289 ? -2.146 -10.597 -9.817 1.00 98.12 289 ARG A CA 1
ATOM 2336 C C . ARG A 1 289 ? -2.559 -11.527 -10.953 1.00 98.12 289 ARG A C 1
ATOM 2338 O O . ARG A 1 289 ? -1.718 -11.842 -11.789 1.00 98.12 289 ARG A O 1
ATOM 2345 N N . GLU A 1 290 ? -3.831 -11.908 -11.015 1.00 98.06 290 GLU A N 1
ATOM 2346 C CA . GLU A 1 290 ? -4.391 -12.743 -12.085 1.00 98.06 290 GLU A CA 1
ATOM 2347 C C . GLU A 1 290 ? -4.164 -12.097 -13.456 1.00 98.06 290 GLU A C 1
ATOM 2349 O O . GLU A 1 290 ? -3.558 -12.706 -14.338 1.00 98.06 290 GLU A O 1
ATOM 2354 N N . LYS A 1 291 ? -4.483 -10.803 -13.589 1.00 97.75 291 LYS A N 1
ATOM 2355 C CA . LYS A 1 291 ? -4.247 -10.032 -14.819 1.00 97.75 291 LYS A CA 1
ATOM 2356 C C . LYS A 1 291 ? -2.782 -10.064 -15.283 1.00 97.75 291 LYS A C 1
ATOM 2358 O O . LYS A 1 291 ? -2.519 -10.044 -16.485 1.00 97.75 291 LYS A O 1
ATOM 2363 N N . ARG A 1 292 ? -1.814 -10.099 -14.356 1.00 97.50 292 ARG A N 1
ATOM 2364 C CA . ARG A 1 292 ? -0.376 -10.216 -14.675 1.00 97.50 292 ARG A CA 1
ATOM 2365 C C . ARG A 1 292 ? 0.045 -11.630 -15.053 1.00 97.50 292 ARG A C 1
ATOM 2367 O O . ARG A 1 292 ? 0.981 -11.775 -15.841 1.00 97.50 292 ARG A O 1
ATOM 2374 N N . LEU A 1 293 ? -0.597 -12.648 -14.486 1.00 96.94 293 LEU A N 1
ATOM 2375 C CA . LEU A 1 293 ? -0.336 -14.051 -14.812 1.00 96.94 293 LEU A CA 1
ATOM 2376 C C . LEU A 1 293 ? -0.849 -14.409 -16.211 1.00 96.94 293 LEU A C 1
ATOM 2378 O O . LEU A 1 293 ? -0.179 -15.159 -16.914 1.00 96.94 293 LEU A O 1
ATOM 2382 N N . ASP A 1 294 ? -1.953 -13.801 -16.650 1.00 97.19 294 ASP A N 1
ATOM 2383 C CA . ASP A 1 294 ? -2.518 -13.999 -17.994 1.00 97.19 294 ASP A CA 1
ATOM 2384 C C . ASP A 1 294 ? -1.637 -13.442 -19.126 1.00 97.19 294 ASP A C 1
ATOM 2386 O O . ASP A 1 294 ? -1.782 -13.820 -20.290 1.00 97.19 294 ASP A O 1
ATOM 2390 N N . LYS A 1 295 ? -0.714 -12.529 -18.804 1.00 95.19 295 LYS A N 1
ATOM 2391 C CA . LYS A 1 295 ? 0.182 -11.867 -19.764 1.00 95.19 295 LYS A CA 1
ATOM 2392 C C . LYS A 1 295 ? 1.644 -11.971 -19.316 1.00 95.19 295 LYS A C 1
ATOM 2394 O O . LYS A 1 295 ? 2.242 -10.941 -18.985 1.00 95.19 295 LYS A O 1
ATOM 2399 N N . PRO A 1 296 ? 2.235 -13.178 -19.252 1.00 94.19 296 PRO A N 1
ATOM 2400 C CA . PRO A 1 296 ? 3.594 -13.354 -18.753 1.00 94.19 296 PRO A CA 1
ATOM 2401 C C . PRO A 1 296 ? 4.611 -12.631 -19.645 1.00 94.19 296 PRO A C 1
ATOM 2403 O O . PRO A 1 296 ? 4.459 -12.574 -20.865 1.00 94.19 296 PRO A O 1
ATOM 2406 N N . LEU A 1 297 ? 5.668 -12.090 -19.034 1.00 92.69 297 LEU A N 1
ATOM 2407 C CA . LEU A 1 297 ? 6.792 -11.541 -19.786 1.00 92.69 297 LEU A CA 1
ATOM 2408 C C . LEU A 1 297 ? 7.573 -12.693 -20.432 1.00 92.69 297 LEU A C 1
ATOM 2410 O O . LEU A 1 297 ? 8.101 -13.558 -19.735 1.00 92.69 297 LEU A O 1
ATOM 2414 N N . VAL A 1 298 ? 7.646 -12.696 -21.761 1.00 90.75 298 VAL A N 1
ATOM 2415 C CA . VAL A 1 298 ? 8.420 -13.681 -22.523 1.00 90.75 298 VAL A CA 1
ATOM 2416 C C . VAL A 1 298 ? 9.842 -13.154 -22.681 1.00 90.75 298 VAL A C 1
ATOM 2418 O O . VAL A 1 298 ? 10.071 -12.207 -23.430 1.00 90.75 298 VAL A O 1
ATOM 2421 N N . LEU A 1 299 ? 10.790 -13.755 -21.964 1.00 88.44 299 LEU A N 1
ATOM 2422 C CA . LEU A 1 299 ? 12.217 -13.472 -22.127 1.00 88.44 299 LEU A CA 1
ATOM 2423 C C . LEU A 1 299 ? 12.786 -14.352 -23.245 1.00 88.44 299 LEU A C 1
ATOM 2425 O O . LEU A 1 299 ? 12.409 -15.519 -23.364 1.00 88.44 299 LEU A O 1
ATOM 2429 N N . SER A 1 300 ? 13.693 -13.807 -24.056 1.00 76.75 300 SER A N 1
ATOM 2430 C CA . SER A 1 300 ? 14.490 -14.621 -24.974 1.00 76.75 300 SER A CA 1
ATOM 2431 C C . SER A 1 300 ? 15.409 -15.532 -24.159 1.00 76.75 300 SER A C 1
ATOM 2433 O O . SER A 1 300 ? 16.192 -15.037 -23.348 1.00 76.75 300 SER A O 1
ATOM 2435 N N . SER A 1 301 ? 15.265 -16.845 -24.351 1.00 67.31 301 SER A N 1
ATOM 2436 C CA . SER A 1 301 ? 16.140 -17.881 -23.786 1.00 67.31 301 SER A CA 1
ATOM 2437 C C . SER A 1 301 ? 17.538 -17.845 -24.380 1.00 67.31 301 SER A C 1
ATOM 2439 O O . SER A 1 301 ? 17.603 -17.675 -25.621 1.00 67.31 301 SER A O 1
#

Radius of gyration: 28.24 Å; chains: 1; bounding box: 124×40×65 Å

Secondary structure (DSSP, 8-state):
-------------------------------B----HHHHHHHHHHHHHHHHHHHHHHHHHHHHH--SHHHHHHHHHHHHHHHHHHHHHHHHTTSS-SS---PPP--HHHHHHHHHHHHHHHHHHHHHHHHH---HHHHHHHHHHHHHHHHHHHHHHHHHHHHHTTTSPPPSB--SSHHHHHHHHHHHHHT--HHHHHHHHHHHHHHHHHHHHHHS---S-PPPEE-TTSSEE-HHHHHSSHHHHHHHHHHHHHHHHTTSS-SS-SSHHHHHHHHHHHHHIIIIIHHHHHHHHSS------